Protein AF-A0A7S4W848-F1 (afdb_monomer_lite)

Secondary structure (DSSP, 8-state):
--------------PPPPTT--TTHHHHHHHHHHHHHHHHHH-HHHHHHHHHHHHHHSTT---GGGS-HHHHHHHHHHHHTT--PPP--SS--TT-HHHHHHHHHHHHHH-HHHHHHHHHHHHHHSTT---GGGS-HHHHHHHHHHHHHHHTSS--SSS-S--S--------PPPP---------TT-HHHHHHHHHHHHHHH-HHHHHHHHHHHHHHSTT---GGGS-HHHHHHHHHHTT--

Structure (mmCIF, N/CA/C/O backbone):
data_AF-A0A7S4W848-F1
#
_entry.id   AF-A0A7S4W848-F1
#
loop_
_atom_site.group_PDB
_atom_site.id
_atom_site.type_symbol
_atom_site.label_atom_id
_atom_site.label_alt_id
_atom_site.label_comp_id
_atom_site.label_asym_id
_atom_site.label_entity_id
_atom_site.label_seq_id
_atom_site.pdbx_PDB_ins_code
_atom_site.Cartn_x
_atom_site.Cartn_y
_atom_site.Cartn_z
_atom_site.occupancy
_atom_site.B_iso_or_equiv
_atom_site.auth_seq_id
_atom_site.auth_comp_id
_atom_site.auth_asym_id
_atom_site.auth_atom_id
_atom_site.pdbx_PDB_model_num
ATOM 1 N N . TRP A 1 1 ? 70.764 8.784 -51.074 1.00 39.22 1 TRP A N 1
ATOM 2 C CA . TRP A 1 1 ? 69.555 8.698 -51.919 1.00 39.22 1 TRP A CA 1
ATOM 3 C C . TRP A 1 1 ? 69.194 7.220 -52.038 1.00 39.22 1 TRP A C 1
ATOM 5 O O . TRP A 1 1 ? 70.083 6.481 -52.412 1.00 39.22 1 TRP A O 1
ATOM 15 N N . LEU A 1 2 ? 68.033 6.664 -51.683 1.00 40.97 2 LEU A N 1
ATOM 16 C CA . LEU A 1 2 ? 66.763 7.152 -51.143 1.00 40.97 2 LEU A CA 1
ATOM 17 C C . LEU A 1 2 ? 66.043 5.949 -50.460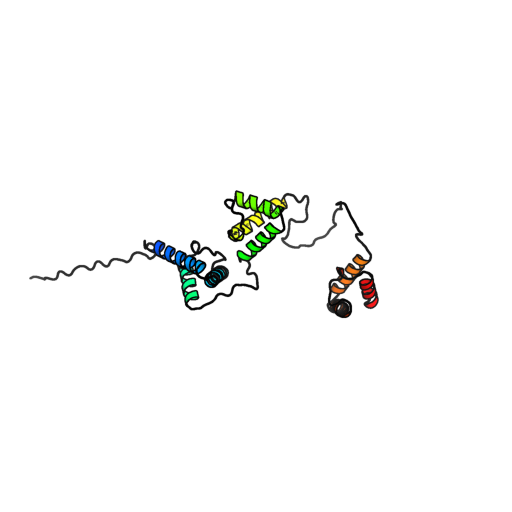 1.00 40.97 2 LEU A C 1
ATOM 19 O O . LEU A 1 2 ? 66.345 4.798 -50.756 1.00 40.97 2 LEU A O 1
ATOM 23 N N . LYS A 1 3 ? 65.116 6.263 -49.547 1.00 45.12 3 LYS A N 1
ATOM 24 C CA . LYS A 1 3 ? 64.178 5.427 -48.751 1.00 45.12 3 LYS A CA 1
ATOM 25 C C . LYS A 1 3 ? 63.309 4.518 -49.659 1.00 45.12 3 LYS A C 1
ATOM 27 O O . LYS A 1 3 ? 63.171 4.841 -50.827 1.00 45.12 3 LYS A O 1
ATOM 32 N N . GLY A 1 4 ? 62.644 3.425 -49.277 1.00 37.66 4 GLY A N 1
ATOM 33 C CA . GLY A 1 4 ? 62.099 2.916 -48.016 1.00 37.66 4 GLY A CA 1
ATOM 34 C C . GLY A 1 4 ? 60.765 2.219 -48.367 1.00 37.66 4 GLY A C 1
ATOM 35 O O . GLY A 1 4 ? 59.910 2.848 -48.982 1.00 37.66 4 GLY A O 1
ATOM 36 N N . LEU A 1 5 ? 60.590 0.935 -48.034 1.00 47.28 5 LEU A N 1
ATOM 37 C CA . LEU A 1 5 ? 59.333 0.192 -48.221 1.00 47.28 5 LEU A CA 1
ATOM 38 C C . LEU A 1 5 ? 58.817 -0.253 -46.852 1.00 47.28 5 LEU A C 1
ATOM 40 O O . LEU A 1 5 ? 59.492 -0.986 -46.137 1.00 47.28 5 LEU A O 1
ATOM 44 N N . GLY A 1 6 ? 57.621 0.208 -46.495 1.00 39.38 6 GLY A N 1
ATOM 45 C CA . GLY A 1 6 ? 56.944 -0.145 -45.252 1.00 39.38 6 GLY A CA 1
ATOM 46 C C . GLY A 1 6 ? 55.522 0.400 -45.251 1.00 39.38 6 GLY A C 1
ATOM 47 O O . GLY A 1 6 ? 55.250 1.421 -44.628 1.00 39.38 6 GLY A O 1
ATOM 48 N N . SER A 1 7 ? 54.625 -0.261 -45.984 1.00 45.91 7 SER A N 1
ATOM 49 C CA . SER A 1 7 ? 53.180 -0.032 -45.882 1.00 45.91 7 SER A CA 1
ATOM 50 C C . SER A 1 7 ? 52.638 -0.881 -44.734 1.00 45.91 7 SER A C 1
ATOM 52 O O . SER A 1 7 ? 52.422 -2.079 -44.897 1.00 45.91 7 SER A O 1
ATOM 54 N N . GLY A 1 8 ? 52.456 -0.273 -43.562 1.00 44.12 8 GLY A N 1
ATOM 55 C CA . GLY A 1 8 ? 51.659 -0.838 -42.473 1.00 44.12 8 GLY A CA 1
ATOM 56 C C . GLY A 1 8 ? 50.235 -0.273 -42.525 1.00 44.12 8 GLY A C 1
ATOM 57 O O . GLY A 1 8 ? 50.082 0.921 -42.794 1.00 44.12 8 GLY A O 1
ATOM 58 N N . PRO A 1 9 ? 49.182 -1.073 -42.285 1.00 43.50 9 PRO A N 1
ATOM 59 C CA . PRO A 1 9 ? 47.821 -0.559 -42.264 1.00 43.50 9 PRO A CA 1
ATOM 60 C C . PRO A 1 9 ? 47.630 0.367 -41.055 1.00 43.50 9 PRO A C 1
ATOM 62 O O . PRO A 1 9 ? 47.890 -0.011 -39.912 1.00 43.50 9 PRO A O 1
ATOM 65 N N . SER A 1 10 ? 47.159 1.592 -41.307 1.00 45.69 10 SER A N 1
ATOM 66 C CA . SER A 1 10 ? 46.687 2.499 -40.262 1.00 45.69 10 SER A CA 1
ATOM 67 C C . SER A 1 10 ? 45.538 1.845 -39.498 1.00 45.69 10 SER A C 1
ATOM 69 O O . SER A 1 10 ? 44.403 1.808 -39.970 1.00 45.69 10 SER A O 1
ATOM 71 N N . SER A 1 11 ? 45.820 1.380 -38.281 1.00 50.34 11 SER A N 1
ATOM 72 C CA . SER A 1 11 ? 44.797 1.139 -37.267 1.00 50.34 11 SER A CA 1
ATOM 73 C C . SER A 1 11 ? 44.137 2.471 -36.924 1.00 50.34 11 SER A C 1
ATOM 75 O O . SER A 1 11 ? 44.571 3.198 -36.030 1.00 50.34 11 SER A O 1
ATOM 77 N N . ALA A 1 12 ? 43.079 2.801 -37.664 1.00 50.78 12 ALA A N 1
ATOM 78 C CA . ALA A 1 12 ? 42.119 3.815 -37.277 1.00 50.78 12 ALA A CA 1
ATOM 79 C C . ALA A 1 12 ? 41.548 3.401 -35.917 1.00 50.78 12 ALA A C 1
ATOM 81 O O . ALA A 1 12 ? 40.733 2.482 -35.806 1.00 50.78 12 ALA A O 1
ATOM 82 N N . ARG A 1 13 ? 42.034 4.056 -34.863 1.00 52.38 13 ARG A N 1
ATOM 83 C CA . ARG A 1 13 ? 41.540 3.919 -33.497 1.00 52.38 13 ARG A CA 1
ATOM 84 C C . ARG A 1 13 ? 40.089 4.401 -33.502 1.00 52.38 13 ARG A C 1
ATOM 86 O O . ARG A 1 13 ? 39.836 5.597 -33.377 1.00 52.38 13 ARG A O 1
ATOM 93 N N . ARG A 1 14 ? 39.135 3.485 -33.713 1.00 57.12 14 ARG A N 1
ATOM 94 C CA . ARG A 1 14 ? 37.708 3.773 -33.543 1.00 57.12 14 ARG A CA 1
ATOM 95 C C . ARG A 1 14 ? 37.532 4.251 -32.105 1.00 57.12 14 ARG A C 1
ATOM 97 O O . ARG A 1 14 ? 37.780 3.497 -31.167 1.00 57.12 14 ARG A O 1
ATOM 104 N N . ARG A 1 15 ? 37.190 5.528 -31.928 1.00 58.84 15 ARG A N 1
ATOM 105 C CA . ARG A 1 15 ? 36.746 6.035 -30.629 1.00 58.84 15 ARG A CA 1
ATOM 106 C C . ARG A 1 15 ? 35.456 5.293 -30.286 1.00 58.84 15 ARG A C 1
ATOM 108 O O . ARG A 1 15 ? 34.559 5.229 -31.122 1.00 58.84 15 ARG A O 1
ATOM 115 N N . ALA A 1 16 ? 35.408 4.700 -29.097 1.00 55.28 16 ALA A N 1
ATOM 116 C CA . ALA A 1 16 ? 34.187 4.108 -28.573 1.00 55.28 16 ALA A CA 1
ATOM 117 C C . ALA A 1 16 ? 33.094 5.193 -28.477 1.00 55.28 16 ALA A C 1
ATOM 119 O O . ALA A 1 16 ? 33.422 6.334 -28.128 1.00 55.28 16 ALA A O 1
ATOM 120 N N . PRO A 1 17 ? 31.832 4.877 -28.812 1.00 51.88 17 PRO A N 1
ATOM 121 C CA . PRO A 1 17 ? 30.723 5.802 -28.619 1.00 51.88 17 PRO A CA 1
ATOM 122 C C . PRO A 1 17 ? 30.503 6.089 -27.118 1.00 51.88 17 PRO A C 1
ATOM 124 O O . PRO A 1 17 ? 30.841 5.256 -26.273 1.00 51.88 17 PRO A O 1
ATOM 127 N N . PRO A 1 18 ? 29.989 7.282 -26.758 1.00 52.47 18 PRO A N 1
ATOM 128 C CA . PRO A 1 18 ? 29.691 7.637 -25.373 1.00 52.47 18 PRO A CA 1
ATOM 129 C C . PRO A 1 18 ? 28.597 6.724 -24.780 1.00 52.47 18 PRO A C 1
ATOM 131 O O . PRO A 1 18 ? 27.723 6.267 -25.517 1.00 52.47 18 PRO A O 1
ATOM 134 N N . PRO A 1 19 ? 28.601 6.494 -23.453 1.00 56.88 19 PRO A N 1
ATOM 135 C CA . PRO A 1 19 ? 27.841 5.436 -22.766 1.00 56.88 19 PRO A CA 1
ATOM 136 C C . PRO A 1 19 ? 26.304 5.578 -22.770 1.00 56.88 19 PRO A C 1
ATOM 138 O O . PRO A 1 19 ? 25.626 4.877 -22.027 1.00 56.88 19 PRO A O 1
ATOM 141 N N . SER A 1 20 ? 25.727 6.461 -23.585 1.00 56.50 20 SER A N 1
ATOM 142 C CA . SER A 1 20 ? 24.309 6.840 -23.504 1.00 56.50 20 SER A CA 1
ATOM 143 C C . SER A 1 20 ? 23.464 6.425 -24.715 1.00 56.50 20 SER A C 1
ATOM 145 O O . SER A 1 20 ? 22.266 6.690 -24.718 1.00 56.50 20 SER A O 1
ATOM 147 N N . GLN A 1 21 ? 24.042 5.808 -25.754 1.00 48.72 21 GLN A N 1
ATOM 148 C CA . GLN A 1 21 ? 23.315 5.462 -26.991 1.00 48.72 21 GLN A CA 1
ATOM 149 C C . GLN A 1 21 ? 23.752 4.115 -27.584 1.00 48.72 21 GLN A C 1
ATOM 151 O O . GLN A 1 21 ? 24.183 4.028 -28.731 1.00 48.72 21 GLN A O 1
ATOM 156 N N . GLU A 1 22 ? 23.624 3.039 -26.811 1.00 50.00 22 GLU A N 1
ATOM 157 C CA . GLU A 1 22 ? 23.735 1.684 -27.352 1.00 50.00 22 GLU A CA 1
ATOM 158 C C . GLU A 1 22 ? 22.330 1.179 -27.754 1.00 50.00 22 GLU A C 1
ATOM 160 O O . GLU A 1 22 ? 21.462 1.040 -26.886 1.00 50.00 22 GLU A O 1
ATOM 165 N N . PRO A 1 23 ? 22.066 0.864 -29.040 1.00 56.78 23 PRO A N 1
ATOM 166 C CA . PRO A 1 23 ? 20.740 0.452 -29.528 1.00 56.78 23 PRO A CA 1
ATOM 167 C C . PRO A 1 23 ? 20.224 -0.869 -28.926 1.00 56.78 23 PRO A C 1
ATOM 169 O O . PRO A 1 23 ? 19.073 -1.243 -29.143 1.00 56.78 23 PRO A O 1
ATOM 172 N N . TRP A 1 24 ? 21.047 -1.573 -28.143 1.00 54.34 24 TRP A N 1
ATOM 173 C CA . TRP A 1 24 ? 20.678 -2.791 -27.420 1.00 54.34 24 TRP A CA 1
ATOM 174 C C . TRP A 1 24 ? 20.194 -2.558 -25.980 1.00 54.34 24 TRP A C 1
ATOM 176 O O . TRP A 1 24 ? 19.647 -3.482 -25.378 1.00 54.34 24 TRP A O 1
ATOM 186 N N . ALA A 1 25 ? 20.362 -1.361 -25.407 1.00 61.75 25 ALA A N 1
ATOM 187 C CA . ALA A 1 25 ? 19.864 -1.032 -24.066 1.00 61.75 25 ALA A CA 1
ATOM 188 C C . ALA A 1 25 ? 18.351 -1.304 -23.872 1.00 61.75 25 ALA A C 1
ATOM 190 O O . ALA A 1 25 ? 18.002 -1.950 -22.878 1.00 61.75 25 ALA A O 1
ATOM 191 N N . PRO A 1 26 ? 17.447 -0.931 -24.808 1.00 67.75 26 PRO A N 1
ATOM 192 C CA . PRO A 1 26 ? 16.023 -1.254 -24.670 1.00 67.75 26 PRO A CA 1
ATOM 193 C C . PRO A 1 26 ? 15.743 -2.765 -24.679 1.00 67.75 26 PRO A C 1
ATOM 195 O O . PRO A 1 26 ? 14.868 -3.228 -23.948 1.00 67.75 26 PRO A O 1
ATOM 198 N N . PHE A 1 27 ? 16.516 -3.554 -25.436 1.00 71.75 27 PHE A N 1
ATOM 199 C CA . PHE A 1 27 ? 16.388 -5.015 -25.442 1.00 71.75 27 PHE A CA 1
ATOM 200 C C . PHE A 1 27 ? 16.779 -5.629 -24.093 1.00 71.75 27 PHE A C 1
ATOM 202 O O . PHE A 1 27 ? 16.056 -6.486 -23.586 1.00 71.75 27 PHE A O 1
ATOM 209 N N . LYS A 1 28 ? 17.862 -5.146 -23.467 1.00 84.56 28 LYS A N 1
ATOM 210 C CA . LYS A 1 28 ? 18.264 -5.613 -22.129 1.00 84.56 28 LYS A CA 1
ATOM 211 C C . LYS A 1 28 ? 17.246 -5.247 -21.053 1.00 84.56 28 LYS A C 1
ATOM 213 O O . LYS A 1 28 ? 16.977 -6.059 -20.174 1.00 84.56 28 LYS A O 1
ATOM 218 N N . MET A 1 29 ? 16.647 -4.060 -21.129 1.00 89.44 29 MET A N 1
ATOM 219 C CA . MET A 1 29 ? 15.604 -3.668 -20.180 1.00 89.44 29 MET A CA 1
ATOM 220 C C . MET A 1 29 ? 14.377 -4.584 -20.274 1.00 89.44 29 MET A C 1
ATOM 222 O O . MET A 1 29 ? 13.863 -5.059 -19.261 1.00 89.44 29 MET A O 1
ATOM 226 N N . GLN A 1 30 ? 13.934 -4.892 -21.495 1.00 91.38 30 GLN A N 1
ATOM 227 C CA . GLN A 1 30 ? 12.785 -5.767 -21.707 1.00 91.38 30 GLN A CA 1
ATOM 228 C C . GLN A 1 30 ? 13.029 -7.191 -21.185 1.00 91.38 30 GLN A C 1
ATOM 230 O O . GLN A 1 30 ? 12.125 -7.802 -20.612 1.00 91.38 30 GLN A O 1
ATOM 235 N N . GLU A 1 31 ? 14.248 -7.708 -21.340 1.00 93.62 31 GLU A N 1
ATOM 236 C CA . GLU A 1 31 ? 14.654 -9.007 -20.799 1.00 93.62 31 GLU A CA 1
ATOM 237 C C . GLU A 1 31 ? 14.578 -9.035 -19.264 1.00 93.62 31 GLU A C 1
ATOM 239 O O . GLU A 1 31 ? 14.010 -9.966 -18.689 1.00 93.62 31 GLU A O 1
ATOM 244 N N . LEU A 1 32 ? 15.057 -7.980 -18.597 1.00 94.81 32 LEU A N 1
ATOM 245 C CA . LEU A 1 32 ? 14.990 -7.842 -17.138 1.00 94.81 32 LEU A CA 1
ATOM 246 C C . LEU A 1 32 ? 13.546 -7.790 -16.629 1.00 94.81 32 LEU A C 1
ATOM 248 O O . LEU A 1 32 ? 13.194 -8.502 -15.687 1.00 94.81 32 LEU A O 1
ATOM 252 N N . ILE A 1 33 ? 12.690 -6.997 -17.280 1.00 95.25 33 ILE A N 1
ATOM 253 C CA . ILE A 1 33 ? 11.258 -6.924 -16.957 1.00 95.25 33 ILE A CA 1
ATOM 254 C C . ILE A 1 33 ? 10.615 -8.306 -17.093 1.00 95.25 33 ILE A C 1
ATOM 256 O O . ILE A 1 33 ? 9.888 -8.746 -16.199 1.00 95.25 33 ILE A O 1
ATOM 260 N N . ASN A 1 34 ? 10.874 -8.999 -18.205 1.00 95.12 34 ASN A N 1
ATOM 261 C CA . ASN A 1 34 ? 10.318 -10.326 -18.451 1.00 95.12 34 ASN A CA 1
ATOM 262 C C . ASN A 1 34 ? 10.790 -11.323 -17.391 1.00 95.12 34 ASN A C 1
ATOM 264 O O . ASN A 1 34 ? 9.972 -12.072 -16.864 1.00 95.12 34 ASN A O 1
ATOM 268 N N . ARG A 1 35 ? 12.065 -11.257 -16.992 1.00 94.62 35 ARG A N 1
ATOM 269 C CA . ARG A 1 35 ? 12.613 -12.118 -15.944 1.00 94.62 35 ARG A CA 1
ATOM 270 C C . ARG A 1 35 ? 11.904 -11.934 -14.604 1.00 94.62 35 ARG A C 1
ATOM 272 O O . ARG A 1 35 ? 11.590 -12.930 -13.956 1.00 94.62 35 ARG A O 1
ATOM 279 N N . ILE A 1 36 ? 11.609 -10.695 -14.203 1.00 96.31 36 ILE A N 1
ATOM 280 C CA . ILE A 1 36 ? 10.819 -10.439 -12.989 1.00 96.31 36 ILE A CA 1
ATOM 281 C C . ILE A 1 36 ? 9.398 -10.972 -13.138 1.00 96.31 36 ILE A C 1
ATOM 283 O O . ILE A 1 36 ? 8.902 -11.632 -12.230 1.00 96.31 36 ILE A O 1
ATOM 287 N N . LYS A 1 37 ? 8.741 -10.728 -14.276 1.00 94.50 37 LYS A N 1
ATOM 288 C CA . LYS A 1 37 ? 7.377 -11.225 -14.505 1.00 94.50 37 LYS A CA 1
ATOM 289 C C . LYS A 1 37 ? 7.311 -12.754 -14.472 1.00 94.50 37 LYS A C 1
ATOM 291 O O . LYS A 1 37 ? 6.336 -13.306 -13.971 1.00 94.50 37 LYS A O 1
ATOM 296 N N . ASP A 1 38 ? 8.330 -13.436 -14.981 1.00 95.50 38 ASP A N 1
ATOM 297 C CA . ASP A 1 38 ? 8.426 -14.894 -14.919 1.00 95.50 38 ASP A CA 1
ATOM 298 C C . ASP A 1 38 ? 8.651 -15.376 -13.480 1.00 95.50 38 ASP A C 1
ATOM 300 O O . ASP A 1 38 ? 7.959 -16.291 -13.032 1.00 95.50 38 ASP A O 1
ATOM 304 N N . LEU A 1 39 ? 9.534 -14.723 -12.713 1.00 92.25 39 LEU A N 1
ATOM 305 C CA . LEU A 1 39 ? 9.705 -14.997 -11.279 1.00 92.25 39 LEU A CA 1
ATOM 306 C C . LEU A 1 39 ? 8.384 -14.833 -10.517 1.00 92.25 39 LEU A C 1
ATOM 308 O O . LEU A 1 39 ? 7.973 -15.750 -9.813 1.00 92.25 39 LEU A O 1
ATOM 312 N N . GLN A 1 40 ? 7.675 -13.724 -10.739 1.00 91.00 40 GLN A N 1
ATOM 313 C CA . GLN A 1 40 ? 6.379 -13.445 -10.115 1.00 91.00 40 GLN A CA 1
ATOM 314 C C . GLN A 1 40 ? 5.299 -14.480 -10.458 1.00 91.00 40 GLN A C 1
ATOM 316 O O . GLN A 1 40 ? 4.414 -14.725 -9.644 1.00 91.00 40 GLN A O 1
ATOM 321 N N . ARG A 1 41 ? 5.332 -15.055 -11.668 1.00 89.56 41 ARG A N 1
ATOM 322 C CA . ARG A 1 41 ? 4.374 -16.084 -12.108 1.00 89.56 41 ARG A CA 1
ATOM 323 C C . ARG A 1 41 ? 4.740 -17.487 -11.626 1.00 89.56 41 ARG A C 1
ATOM 325 O O . ARG A 1 41 ? 3.852 -18.312 -11.449 1.00 89.56 41 ARG A O 1
ATOM 332 N N . SER A 1 42 ? 6.031 -17.766 -11.465 1.00 88.56 42 SER A N 1
ATOM 333 C CA . SER A 1 42 ? 6.545 -19.102 -11.136 1.00 88.56 42 SER A CA 1
ATOM 334 C C . SER A 1 42 ? 6.625 -19.391 -9.636 1.00 88.56 42 SER A C 1
ATOM 336 O O . SER A 1 42 ? 6.622 -20.558 -9.251 1.00 88.56 42 SER A O 1
ATOM 338 N N . SER A 1 43 ? 6.703 -18.361 -8.789 1.00 87.44 43 SER A N 1
ATOM 339 C CA . SER A 1 43 ? 6.854 -18.518 -7.342 1.00 87.44 43 SER A CA 1
ATOM 340 C C . SER A 1 43 ? 6.189 -17.374 -6.583 1.00 87.44 43 SER A C 1
ATOM 342 O O . SER A 1 43 ? 6.533 -16.203 -6.767 1.00 87.44 43 SER A O 1
ATOM 344 N N . GLU A 1 44 ? 5.266 -17.723 -5.683 1.00 79.19 44 GLU A N 1
ATOM 345 C CA . GLU A 1 44 ? 4.635 -16.745 -4.791 1.00 79.19 44 GLU A CA 1
ATOM 346 C C . GLU A 1 44 ? 5.668 -16.148 -3.821 1.00 79.19 44 GLU A C 1
ATOM 348 O O . GLU A 1 44 ? 5.666 -14.942 -3.598 1.00 79.19 44 GLU A O 1
ATOM 353 N N . GLU A 1 45 ? 6.644 -16.941 -3.358 1.00 88.81 45 GLU A N 1
ATOM 354 C CA . GLU A 1 45 ? 7.773 -16.432 -2.566 1.00 88.81 45 GLU A CA 1
ATOM 355 C C . GLU A 1 45 ? 8.554 -15.376 -3.362 1.00 88.81 45 GLU A C 1
ATOM 357 O O . GLU A 1 45 ? 8.806 -14.283 -2.867 1.00 88.81 45 GLU A O 1
ATOM 362 N N . ALA A 1 46 ? 8.916 -15.652 -4.619 1.00 88.00 46 ALA A N 1
ATOM 363 C CA . ALA A 1 46 ? 9.663 -14.694 -5.441 1.00 88.00 46 ALA A CA 1
ATOM 364 C C . ALA A 1 46 ? 8.888 -13.385 -5.655 1.00 88.00 46 ALA A C 1
ATOM 366 O O . ALA A 1 46 ? 9.471 -12.297 -5.667 1.00 88.00 46 ALA A O 1
ATOM 367 N N . LYS A 1 47 ? 7.566 -13.489 -5.801 1.00 88.56 47 LYS A N 1
ATOM 368 C CA . LYS A 1 47 ? 6.657 -12.352 -5.928 1.00 88.56 47 LYS A CA 1
ATOM 369 C C . LYS A 1 47 ? 6.605 -11.515 -4.650 1.00 88.56 47 LYS A C 1
ATOM 371 O O . LYS A 1 47 ? 6.764 -10.298 -4.730 1.00 88.56 47 LYS A O 1
ATOM 376 N N . GLU A 1 48 ? 6.457 -12.145 -3.488 1.00 87.88 48 GLU A N 1
ATOM 377 C CA . GLU A 1 48 ? 6.501 -11.463 -2.188 1.00 87.88 48 GLU A CA 1
ATOM 378 C C . GLU A 1 48 ? 7.860 -10.798 -1.939 1.00 87.88 48 GLU A C 1
ATOM 380 O O . GLU A 1 48 ? 7.925 -9.661 -1.475 1.00 87.88 48 GLU A O 1
ATOM 385 N N . GLN A 1 49 ? 8.952 -11.464 -2.316 1.00 92.69 49 GLN A N 1
ATOM 386 C CA . GLN A 1 49 ? 10.306 -10.924 -2.203 1.00 92.69 49 GLN A CA 1
ATOM 387 C C . GLN A 1 49 ? 10.515 -9.699 -3.099 1.00 92.69 49 GLN A C 1
ATOM 389 O O . GLN A 1 49 ? 11.129 -8.721 -2.670 1.00 92.69 49 GLN A O 1
ATOM 394 N N . TRP A 1 50 ? 9.967 -9.709 -4.316 1.00 92.62 50 TRP A N 1
ATOM 395 C CA . TRP A 1 50 ? 9.960 -8.535 -5.189 1.00 92.62 50 TRP A CA 1
ATOM 396 C C . TRP A 1 50 ? 9.155 -7.381 -4.588 1.00 92.62 50 TRP A C 1
ATOM 398 O O . TRP A 1 50 ? 9.599 -6.233 -4.619 1.00 92.62 50 TRP A O 1
ATOM 408 N N . TRP A 1 51 ? 7.988 -7.669 -4.010 1.00 88.81 51 TRP A N 1
ATOM 409 C CA . TRP A 1 51 ? 7.173 -6.660 -3.337 1.00 88.81 51 TRP A CA 1
ATOM 410 C C . TRP A 1 51 ? 7.899 -6.032 -2.154 1.00 88.81 51 TRP A C 1
ATOM 412 O O . TRP A 1 51 ? 7.980 -4.810 -2.086 1.00 88.81 51 TRP A O 1
ATOM 422 N N . ALA A 1 52 ? 8.493 -6.845 -1.280 1.00 85.06 52 ALA A N 1
ATOM 423 C CA . ALA A 1 52 ? 9.270 -6.360 -0.145 1.00 85.06 52 ALA A CA 1
ATOM 424 C C . ALA A 1 52 ? 10.479 -5.519 -0.593 1.00 85.06 52 ALA A C 1
ATOM 426 O O . ALA A 1 52 ? 10.773 -4.486 0.005 1.00 85.06 52 ALA A O 1
ATOM 427 N N . TYR A 1 53 ? 11.146 -5.907 -1.685 1.00 90.19 53 TYR A N 1
ATOM 428 C CA . TYR A 1 53 ? 12.228 -5.120 -2.280 1.00 90.19 53 TYR A CA 1
ATOM 429 C C . TYR A 1 53 ? 11.751 -3.749 -2.780 1.00 90.19 53 TYR A C 1
ATOM 431 O O . TYR A 1 53 ? 12.381 -2.727 -2.501 1.00 90.19 53 TYR A O 1
ATOM 439 N N . CYS A 1 54 ? 10.618 -3.715 -3.484 1.00 87.44 54 CYS A N 1
ATOM 440 C CA . CYS A 1 54 ? 10.006 -2.481 -3.976 1.00 87.44 54 CYS A CA 1
ATOM 441 C C . CYS A 1 54 ? 9.523 -1.578 -2.839 1.00 87.44 54 CYS A C 1
ATOM 443 O O . CYS A 1 54 ? 9.690 -0.364 -2.909 1.00 87.44 54 CYS A O 1
ATOM 445 N N . ASP A 1 55 ? 8.957 -2.148 -1.781 1.00 81.25 55 ASP A N 1
ATOM 446 C CA . ASP A 1 55 ? 8.503 -1.383 -0.621 1.00 81.25 55 ASP A CA 1
ATOM 447 C C . ASP A 1 55 ? 9.693 -0.788 0.151 1.00 81.25 55 ASP A C 1
ATOM 449 O O . ASP A 1 55 ? 9.623 0.353 0.601 1.00 81.25 55 ASP A O 1
ATOM 453 N N . ALA A 1 56 ? 10.804 -1.525 0.265 1.00 81.81 56 ALA A N 1
ATOM 454 C CA . ALA A 1 56 ? 11.991 -1.074 0.989 1.00 81.81 56 ALA A CA 1
ATOM 455 C C . ALA A 1 56 ? 12.850 -0.064 0.208 1.00 81.81 56 ALA A C 1
ATOM 457 O O . ALA A 1 56 ? 13.429 0.838 0.809 1.00 81.81 56 ALA A O 1
ATOM 458 N N . MET A 1 57 ? 12.983 -0.233 -1.111 1.00 83.31 57 MET A N 1
ATOM 459 C CA . MET A 1 57 ? 13.953 0.518 -1.927 1.00 83.31 57 MET A CA 1
ATOM 460 C C . MET A 1 57 ? 13.357 1.163 -3.184 1.00 83.31 57 MET A C 1
ATOM 462 O O . MET A 1 57 ? 13.997 2.026 -3.775 1.00 83.31 57 MET A O 1
ATOM 466 N N . GLY A 1 58 ? 12.160 0.758 -3.608 1.00 79.25 58 GLY A N 1
ATOM 467 C CA . GLY A 1 58 ? 11.519 1.185 -4.860 1.00 79.25 58 GLY A CA 1
ATOM 468 C C . GLY A 1 58 ? 10.310 2.106 -4.671 1.00 79.25 58 GLY A C 1
ATOM 469 O O . GLY A 1 58 ? 9.468 2.194 -5.564 1.00 79.25 58 GLY A O 1
ATOM 470 N N . GLY A 1 59 ? 10.164 2.732 -3.497 1.00 75.75 59 GLY A N 1
ATOM 471 C CA . GLY A 1 59 ? 9.051 3.642 -3.199 1.00 75.75 59 GLY A CA 1
ATOM 472 C C . GLY A 1 59 ? 7.667 2.984 -3.259 1.00 75.75 59 GLY A C 1
ATOM 473 O O . GLY A 1 59 ? 6.685 3.651 -3.572 1.00 75.75 59 GLY A O 1
ATOM 474 N N . GLY A 1 60 ? 7.586 1.666 -3.044 1.00 75.88 60 GLY A N 1
ATOM 475 C CA . GLY A 1 60 ? 6.338 0.901 -3.124 1.00 75.88 60 GLY A CA 1
ATOM 476 C C . GLY A 1 60 ? 5.803 0.693 -4.547 1.00 75.88 60 GLY A C 1
ATOM 477 O O . GLY A 1 60 ? 4.741 0.094 -4.724 1.00 75.88 60 GLY A O 1
ATOM 478 N N . VAL A 1 61 ? 6.518 1.145 -5.583 1.00 81.81 61 VAL A N 1
ATOM 479 C CA . VAL A 1 61 ? 6.153 0.879 -6.979 1.00 81.81 61 VAL A CA 1
ATOM 480 C C . VAL A 1 61 ? 6.525 -0.561 -7.296 1.00 81.81 61 VAL A C 1
ATOM 482 O O . VAL A 1 61 ? 7.688 -0.921 -7.244 1.00 81.81 61 VAL A O 1
ATOM 485 N N . ARG A 1 62 ? 5.555 -1.415 -7.624 1.00 87.31 62 ARG A N 1
ATOM 486 C CA . ARG A 1 62 ? 5.802 -2.860 -7.821 1.00 87.31 62 ARG A CA 1
ATOM 487 C C . ARG A 1 62 ? 5.814 -3.306 -9.279 1.00 87.31 62 ARG A C 1
ATOM 489 O O . ARG A 1 62 ? 6.087 -4.474 -9.553 1.00 87.31 62 ARG A O 1
ATOM 496 N N . ASP A 1 63 ? 5.525 -2.398 -10.207 1.00 87.06 63 ASP A N 1
ATOM 497 C CA . ASP A 1 63 ? 5.611 -2.657 -11.643 1.00 87.06 63 ASP A CA 1
ATOM 498 C C . ASP A 1 63 ? 7.086 -2.661 -12.088 1.00 87.06 63 ASP A C 1
ATOM 500 O O . ASP A 1 63 ? 7.732 -1.613 -12.016 1.00 87.06 63 ASP A O 1
ATOM 504 N N . PRO A 1 64 ? 7.637 -3.793 -12.569 1.00 90.69 64 PRO A N 1
ATOM 505 C CA . PRO A 1 64 ? 9.027 -3.858 -13.013 1.00 90.69 64 PRO A CA 1
ATOM 506 C C . PRO A 1 64 ? 9.333 -2.907 -14.173 1.00 90.69 64 PRO A C 1
ATOM 508 O O . PRO A 1 64 ? 10.462 -2.458 -14.292 1.00 90.69 64 PRO A O 1
ATOM 511 N N . ALA A 1 65 ? 8.348 -2.558 -15.010 1.00 91.38 65 ALA A N 1
ATOM 512 C CA . ALA A 1 65 ? 8.562 -1.631 -16.123 1.00 91.38 65 ALA A CA 1
ATOM 513 C C . ALA A 1 65 ? 8.754 -0.169 -15.677 1.00 91.38 65 ALA A C 1
ATOM 515 O O . ALA A 1 65 ? 9.145 0.663 -16.492 1.00 91.38 65 ALA A O 1
ATOM 516 N N . LYS A 1 66 ? 8.477 0.146 -14.404 1.00 88.81 66 LYS A N 1
ATOM 517 C CA . LYS A 1 66 ? 8.625 1.490 -13.823 1.00 88.81 66 LYS A CA 1
ATOM 518 C C . LYS A 1 66 ? 9.951 1.708 -13.088 1.00 88.81 66 LYS A C 1
ATOM 520 O O . LYS A 1 66 ? 10.167 2.797 -12.568 1.00 88.81 66 LYS A O 1
ATOM 525 N N . HIS A 1 67 ? 10.813 0.697 -13.028 1.00 89.38 67 HIS A N 1
ATOM 526 C CA . HIS A 1 67 ? 12.126 0.779 -12.384 1.00 89.38 67 HIS A CA 1
ATOM 527 C C . HIS A 1 67 ? 13.244 0.878 -13.413 1.00 89.38 67 HIS A C 1
ATOM 529 O O . HIS A 1 67 ? 13.048 0.499 -14.561 1.00 89.38 67 HIS A O 1
ATOM 535 N N . GLU A 1 68 ? 14.421 1.356 -13.013 1.00 92.44 68 GLU A N 1
ATOM 536 C CA . GLU A 1 68 ? 15.609 1.356 -13.877 1.00 92.44 68 GLU A CA 1
ATOM 537 C C . GLU A 1 68 ? 16.278 -0.028 -13.934 1.00 92.44 68 GLU A C 1
ATOM 539 O O . GLU A 1 68 ? 16.071 -0.887 -13.068 1.00 92.44 68 GLU A O 1
ATOM 544 N N . ALA A 1 69 ? 17.093 -0.260 -14.966 1.00 90.25 69 ALA A N 1
ATOM 545 C CA . ALA A 1 69 ? 17.715 -1.559 -15.219 1.00 90.25 69 ALA A CA 1
ATOM 546 C C . ALA A 1 69 ? 18.594 -2.017 -14.043 1.00 90.25 69 ALA A C 1
ATOM 548 O O . ALA A 1 69 ? 18.557 -3.186 -13.652 1.00 90.25 69 ALA A O 1
ATOM 549 N N . GLU A 1 70 ? 19.333 -1.090 -13.439 1.00 91.88 70 GLU A N 1
ATOM 550 C CA . GLU A 1 70 ? 20.210 -1.299 -12.290 1.00 91.88 70 GLU A CA 1
ATOM 551 C C . GLU A 1 70 ? 19.419 -1.760 -11.063 1.00 91.88 70 GLU A C 1
ATOM 553 O O . GLU A 1 70 ? 19.857 -2.654 -10.335 1.00 91.88 70 GLU A O 1
ATOM 558 N N . PHE A 1 71 ? 18.224 -1.202 -10.852 1.00 94.38 71 PHE A N 1
ATOM 559 C CA . PHE A 1 71 ? 17.352 -1.580 -9.743 1.00 94.38 71 PHE A CA 1
ATOM 560 C C . PHE A 1 71 ? 16.866 -3.025 -9.889 1.00 94.38 71 PHE A C 1
ATOM 562 O O . PHE A 1 71 ? 16.949 -3.816 -8.943 1.00 94.38 71 PHE A O 1
ATOM 569 N N . ILE A 1 72 ? 16.409 -3.387 -11.092 1.00 96.00 72 ILE A N 1
ATOM 570 C CA . ILE A 1 72 ? 15.920 -4.737 -11.395 1.00 96.00 72 ILE A CA 1
ATOM 571 C C . ILE A 1 72 ? 17.058 -5.759 -11.304 1.00 96.00 72 ILE A C 1
ATOM 573 O O . ILE A 1 72 ? 16.899 -6.814 -10.686 1.00 96.00 72 ILE A O 1
ATOM 577 N N . GLN A 1 73 ? 18.226 -5.446 -11.872 1.00 94.31 73 GLN A N 1
ATOM 578 C CA . GLN A 1 73 ? 19.421 -6.284 -11.745 1.00 94.31 73 GLN A CA 1
ATOM 579 C C . GLN A 1 73 ? 19.839 -6.451 -10.281 1.00 94.31 73 GLN A C 1
ATOM 581 O O . GLN A 1 73 ? 20.173 -7.561 -9.860 1.00 94.31 73 GLN A O 1
ATOM 586 N N . GLY A 1 74 ? 19.773 -5.373 -9.496 1.00 94.25 74 GLY A N 1
ATOM 587 C CA . GLY A 1 74 ? 20.062 -5.380 -8.066 1.00 94.25 74 GLY A CA 1
ATOM 588 C C . GLY A 1 74 ? 19.176 -6.359 -7.301 1.00 94.25 74 GLY A C 1
ATOM 589 O O . GLY A 1 74 ? 19.689 -7.151 -6.506 1.00 94.25 74 GLY A O 1
ATOM 590 N N . PHE A 1 75 ? 17.872 -6.374 -7.590 1.00 95.75 75 PHE A N 1
ATOM 591 C CA . PHE A 1 75 ? 16.964 -7.368 -7.020 1.00 95.75 75 PHE A CA 1
ATOM 592 C C . PHE A 1 75 ? 17.338 -8.791 -7.429 1.00 95.75 75 PHE A C 1
ATOM 594 O O . PHE A 1 75 ? 17.510 -9.639 -6.557 1.00 95.75 75 PHE A O 1
ATOM 601 N N . ILE A 1 76 ? 17.478 -9.059 -8.734 1.00 95.00 76 ILE A N 1
ATOM 602 C CA . ILE A 1 76 ? 17.747 -10.412 -9.249 1.00 95.00 76 ILE A CA 1
ATOM 603 C C . ILE A 1 76 ? 19.028 -10.972 -8.625 1.00 95.00 76 ILE A C 1
ATOM 605 O O . ILE A 1 76 ? 19.050 -12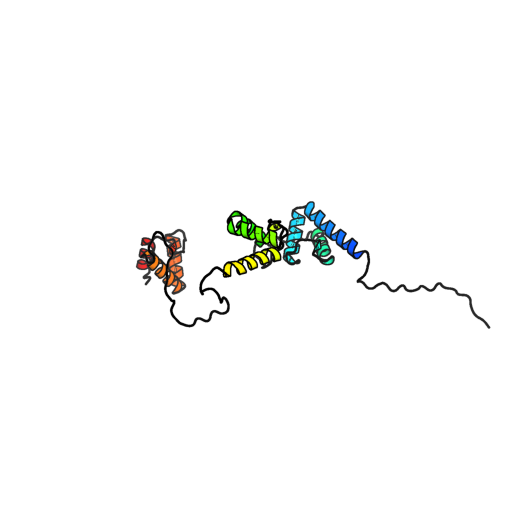.120 -8.184 1.00 95.00 76 ILE A O 1
ATOM 609 N N . SER A 1 77 ? 20.078 -10.152 -8.541 1.00 94.50 77 SER A N 1
ATOM 610 C CA . SER A 1 77 ? 21.352 -10.522 -7.924 1.00 94.50 77 SER A CA 1
ATOM 611 C C . SER A 1 77 ? 21.183 -10.914 -6.452 1.00 94.50 77 SER A C 1
ATOM 613 O O . SER A 1 77 ? 21.573 -12.011 -6.055 1.00 94.50 77 SER A O 1
ATOM 615 N N . LYS A 1 78 ? 20.517 -10.068 -5.654 1.00 93.00 78 LYS A N 1
ATOM 616 C CA . LYS A 1 78 ? 20.259 -10.327 -4.227 1.00 93.00 78 LYS A CA 1
ATOM 617 C C . LYS A 1 78 ? 19.359 -11.548 -4.010 1.00 93.00 78 LYS A C 1
ATOM 619 O O . LYS A 1 78 ? 19.622 -12.371 -3.139 1.00 93.00 78 LYS A O 1
ATOM 624 N N . TYR A 1 79 ? 18.310 -11.693 -4.813 1.00 93.50 79 TYR A N 1
ATOM 625 C CA . TYR A 1 79 ? 17.388 -12.820 -4.716 1.00 93.50 79 TYR A CA 1
ATOM 626 C C . TYR A 1 79 ? 18.093 -14.152 -5.022 1.00 93.50 79 TYR A C 1
ATOM 628 O O . TYR A 1 79 ? 17.938 -15.120 -4.269 1.00 93.50 79 TYR A O 1
ATOM 636 N N . ASN A 1 80 ? 18.920 -14.180 -6.074 1.00 92.62 80 ASN A N 1
ATOM 637 C CA . ASN A 1 80 ? 19.711 -15.350 -6.461 1.00 92.62 80 ASN A CA 1
ATOM 638 C C . ASN A 1 80 ? 20.832 -15.667 -5.461 1.00 92.62 80 ASN A C 1
ATOM 640 O O . ASN A 1 80 ? 21.188 -16.832 -5.311 1.00 92.62 80 ASN A O 1
ATOM 644 N N . SER A 1 81 ? 21.365 -14.667 -4.749 1.00 93.69 81 SER A N 1
ATOM 645 C CA . SER A 1 81 ? 22.344 -14.888 -3.676 1.00 93.69 81 SER A CA 1
ATOM 646 C C . SER A 1 81 ? 21.723 -15.460 -2.395 1.00 93.69 81 SER A C 1
ATOM 648 O O . SER A 1 81 ? 22.420 -15.604 -1.394 1.00 93.69 81 SER A O 1
ATOM 650 N N . GLY A 1 82 ? 20.413 -15.729 -2.387 1.00 90.19 82 GLY A N 1
ATOM 651 C CA . GLY A 1 82 ? 19.682 -16.216 -1.218 1.00 90.19 82 GLY A CA 1
ATOM 652 C C . GLY A 1 82 ? 19.310 -15.125 -0.213 1.00 90.19 82 GLY A C 1
ATOM 653 O O . GLY A 1 82 ? 18.760 -15.447 0.838 1.00 90.19 82 GLY A O 1
ATOM 654 N N . LEU A 1 83 ? 19.560 -13.842 -0.513 1.00 87.88 83 LEU A N 1
ATOM 655 C CA . LEU A 1 83 ? 19.075 -12.757 0.337 1.00 87.88 83 LEU A CA 1
ATOM 656 C C . LEU A 1 83 ? 17.543 -12.769 0.307 1.00 87.88 83 LEU A C 1
ATOM 658 O O . LEU A 1 83 ? 16.925 -12.879 -0.759 1.00 87.88 83 LEU A O 1
ATOM 662 N N . ARG A 1 84 ? 16.934 -12.653 1.484 1.00 90.56 84 ARG A N 1
ATOM 663 C CA . ARG A 1 84 ? 15.491 -12.507 1.634 1.00 90.56 84 ARG A CA 1
ATOM 664 C C . ARG A 1 84 ? 15.179 -11.184 2.309 1.00 90.56 84 ARG A C 1
ATOM 666 O O . ARG A 1 84 ? 15.760 -10.828 3.330 1.00 90.56 84 ARG A O 1
ATOM 673 N N . PHE A 1 85 ? 14.279 -10.447 1.690 1.00 84.69 85 PHE A N 1
ATOM 674 C CA . PHE A 1 85 ? 13.702 -9.218 2.183 1.00 84.69 85 PHE A CA 1
ATOM 675 C C . PHE A 1 85 ? 12.564 -9.590 3.123 1.00 84.69 85 PHE A C 1
ATOM 677 O O . PHE A 1 85 ? 11.699 -10.404 2.784 1.00 84.69 85 PHE A O 1
ATOM 684 N N . GLN A 1 86 ? 12.585 -9.021 4.325 1.00 75.81 86 GLN A N 1
ATOM 685 C CA . GLN A 1 86 ? 11.470 -9.194 5.239 1.00 75.81 86 GLN A CA 1
ATOM 686 C C . GLN A 1 86 ? 10.278 -8.412 4.680 1.00 75.81 86 GLN A C 1
ATOM 688 O O . GLN A 1 86 ? 10.427 -7.213 4.418 1.00 75.81 86 GLN A O 1
ATOM 693 N N . PRO A 1 87 ? 9.104 -9.044 4.500 1.00 57.28 87 PRO A N 1
ATOM 694 C CA . PRO A 1 87 ? 7.882 -8.278 4.350 1.00 57.28 87 PRO A CA 1
ATOM 695 C C . PRO A 1 87 ? 7.770 -7.426 5.613 1.00 57.28 87 PRO A C 1
ATOM 697 O O . PRO A 1 87 ? 7.888 -7.945 6.723 1.00 57.28 87 PRO A O 1
ATOM 700 N N . THR A 1 88 ? 7.628 -6.114 5.464 1.00 54.62 88 THR A N 1
ATOM 701 C CA . THR A 1 88 ? 7.474 -5.173 6.578 1.00 54.62 88 THR A CA 1
ATOM 702 C C . THR A 1 88 ? 6.112 -5.398 7.249 1.00 54.62 88 THR A C 1
ATOM 704 O O . THR A 1 88 ? 5.180 -4.615 7.131 1.00 54.62 88 THR A O 1
ATOM 707 N N . GLY A 1 89 ? 5.973 -6.528 7.941 1.00 44.62 89 GLY A N 1
ATOM 708 C CA . GLY A 1 89 ? 4.740 -7.044 8.528 1.00 44.62 89 GLY A CA 1
ATOM 709 C C . GLY A 1 89 ? 4.485 -6.587 9.962 1.00 44.62 89 GLY A C 1
ATOM 710 O O . GLY A 1 89 ? 3.819 -7.302 10.700 1.00 44.62 89 GLY A O 1
ATOM 711 N N . GLY A 1 90 ? 5.014 -5.439 10.396 1.00 36.53 90 GLY A N 1
ATOM 712 C CA . GLY A 1 90 ? 4.909 -5.055 11.811 1.00 36.53 90 GLY A CA 1
ATOM 713 C C . GLY A 1 90 ? 5.006 -3.576 12.166 1.00 36.53 90 GLY A C 1
ATOM 714 O O . GLY A 1 90 ? 4.847 -3.240 13.333 1.00 36.53 90 GLY A O 1
ATOM 715 N N . SER A 1 91 ? 5.243 -2.667 11.222 1.00 35.34 91 SER A N 1
ATOM 716 C CA . SER A 1 91 ? 5.164 -1.223 11.481 1.00 35.34 91 SER A CA 1
ATOM 717 C C . SER A 1 91 ? 5.003 -0.481 10.158 1.00 35.34 91 SER A C 1
ATOM 719 O O . SER A 1 91 ? 5.777 -0.741 9.234 1.00 35.34 91 SER A O 1
ATOM 721 N N . PRO A 1 92 ? 4.005 0.409 10.022 1.00 42.88 92 PRO A N 1
ATOM 722 C CA . PRO A 1 92 ? 3.808 1.148 8.791 1.00 42.88 92 PRO A CA 1
ATOM 723 C C . PRO A 1 92 ? 4.965 2.133 8.626 1.00 42.88 92 PRO A C 1
ATOM 725 O O . PRO A 1 92 ? 5.030 3.157 9.303 1.00 42.88 92 PRO A O 1
ATOM 728 N N . ALA A 1 93 ? 5.868 1.843 7.691 1.00 42.56 93 ALA A N 1
ATOM 729 C CA . ALA A 1 93 ? 6.547 2.926 7.006 1.00 42.56 93 ALA A CA 1
ATOM 730 C C . ALA A 1 93 ? 5.459 3.749 6.283 1.00 42.56 93 ALA A C 1
ATOM 732 O O . ALA A 1 93 ? 4.577 3.159 5.642 1.00 42.56 93 ALA A O 1
ATOM 733 N N . PRO A 1 94 ? 5.471 5.085 6.399 1.00 37.22 94 PRO A N 1
ATOM 734 C CA . PRO A 1 94 ? 4.504 5.947 5.735 1.00 37.22 94 PRO A CA 1
ATOM 735 C C . PRO A 1 94 ? 4.773 5.899 4.224 1.00 37.22 94 PRO A C 1
ATOM 737 O O . PRO A 1 94 ? 5.580 6.660 3.707 1.00 37.22 94 PRO A O 1
ATOM 740 N N . GLY A 1 95 ? 4.169 4.939 3.519 1.00 43.59 95 GLY A N 1
ATOM 741 C CA . GLY A 1 95 ? 4.374 4.787 2.072 1.00 43.59 95 GLY A CA 1
ATOM 742 C C . GLY A 1 95 ? 4.088 3.415 1.448 1.00 43.59 95 GLY A C 1
ATOM 743 O O . GLY A 1 95 ? 4.311 3.251 0.254 1.00 43.59 95 GLY A O 1
ATOM 744 N N . GLY A 1 96 ? 3.606 2.413 2.194 1.00 43.12 96 GLY A N 1
ATOM 745 C CA . GLY A 1 96 ? 3.326 1.081 1.634 1.00 43.12 96 GLY A CA 1
ATOM 746 C C . GLY A 1 96 ? 1.970 0.985 0.920 1.00 43.12 96 GLY A C 1
ATOM 747 O O . GLY A 1 96 ? 0.939 0.811 1.576 1.00 43.12 96 GLY A O 1
ATOM 748 N N . GLY A 1 97 ? 1.969 1.023 -0.417 1.00 48.34 97 GLY A N 1
ATOM 749 C CA . GLY A 1 97 ? 0.772 1.015 -1.280 1.00 48.34 97 GLY A CA 1
ATOM 750 C C . GLY A 1 97 ? -0.206 -0.158 -1.105 1.00 48.34 97 GLY A C 1
ATOM 751 O O . GLY A 1 97 ? -1.357 -0.061 -1.523 1.00 48.34 97 GLY A O 1
ATOM 752 N N . ASN A 1 98 ? 0.182 -1.232 -0.410 1.00 56.59 98 ASN A N 1
ATOM 753 C CA . ASN A 1 98 ? -0.714 -2.353 -0.115 1.00 56.59 98 ASN A CA 1
ATOM 754 C C . ASN A 1 98 ? -1.601 -2.158 1.125 1.00 56.59 98 ASN A C 1
ATOM 756 O O . ASN A 1 98 ? -2.682 -2.741 1.176 1.00 56.59 98 ASN A O 1
ATOM 760 N N . SER A 1 99 ? -1.195 -1.349 2.109 1.00 69.50 99 SER A N 1
ATOM 761 C CA . SER A 1 99 ? -2.030 -1.108 3.300 1.00 69.50 99 SER A CA 1
ATOM 762 C C . SER A 1 99 ? -3.279 -0.300 2.933 1.00 69.50 99 SER A C 1
ATOM 764 O O . SER A 1 99 ? -4.401 -0.619 3.330 1.00 69.50 99 SER A O 1
ATOM 766 N N . LEU A 1 100 ? -3.103 0.698 2.065 1.00 81.62 100 LEU A N 1
ATOM 767 C CA . LEU A 1 100 ? -4.185 1.579 1.649 1.00 81.62 100 LEU A CA 1
ATOM 768 C C . LEU A 1 100 ? -5.211 0.862 0.761 1.00 81.62 100 LEU A C 1
ATOM 770 O O . LEU A 1 100 ? -6.415 1.022 0.960 1.00 81.62 100 LEU A O 1
ATOM 774 N N . ALA A 1 101 ? -4.755 0.008 -0.158 1.00 86.31 101 ALA A N 1
ATOM 775 C CA . ALA A 1 101 ? -5.643 -0.806 -0.985 1.00 86.31 101 ALA A CA 1
ATOM 776 C C . ALA A 1 101 ? -6.541 -1.725 -0.133 1.00 86.31 101 ALA A C 1
ATOM 778 O O . ALA A 1 101 ? -7.727 -1.878 -0.432 1.00 86.31 101 ALA A O 1
ATOM 779 N N . MET A 1 102 ? -6.013 -2.284 0.964 1.00 82.81 102 MET A N 1
ATOM 780 C CA . MET A 1 102 ? -6.797 -3.099 1.901 1.00 82.81 102 MET A CA 1
ATOM 781 C C . MET A 1 102 ? -7.848 -2.270 2.648 1.00 82.81 102 MET A C 1
ATOM 783 O O . MET A 1 102 ? -9.001 -2.693 2.743 1.00 82.81 102 MET A O 1
ATOM 787 N N . CYS A 1 103 ? -7.506 -1.058 3.096 1.00 86.25 103 CYS A N 1
ATOM 788 C CA . CYS A 1 103 ? -8.487 -0.127 3.663 1.00 86.25 103 CYS A CA 1
ATOM 789 C C . CYS A 1 103 ? -9.609 0.194 2.666 1.00 86.25 103 CYS A C 1
ATOM 791 O O . CYS A 1 103 ? -10.776 0.269 3.045 1.00 86.25 103 CYS A O 1
ATOM 793 N N . PHE A 1 104 ? -9.285 0.328 1.378 1.00 93.06 104 PHE A N 1
ATOM 794 C CA . PHE A 1 104 ? -10.277 0.582 0.334 1.00 93.06 104 PHE A CA 1
ATOM 795 C C . PHE A 1 104 ? -11.156 -0.637 0.064 1.00 93.06 104 PHE A C 1
ATOM 797 O O . PHE A 1 104 ? -12.362 -0.474 -0.102 1.00 93.06 104 PHE A O 1
ATOM 804 N N . LYS A 1 105 ? -10.598 -1.854 0.056 1.00 91.69 105 LYS A N 1
ATOM 805 C CA . LYS A 1 105 ? -11.388 -3.097 -0.022 1.00 91.69 105 LYS A CA 1
ATOM 806 C C . LYS A 1 105 ? -12.379 -3.184 1.135 1.00 91.69 105 LYS A C 1
ATOM 808 O O . LYS A 1 105 ? -13.550 -3.506 0.932 1.00 91.69 105 LYS A O 1
ATOM 813 N N . GLU A 1 106 ? -11.933 -2.839 2.337 1.00 85.69 106 GLU A N 1
ATOM 814 C CA . GLU A 1 106 ? -12.795 -2.813 3.511 1.00 85.69 106 GLU A CA 1
ATOM 815 C C . GLU A 1 106 ? -13.867 -1.712 3.410 1.00 85.69 106 GLU A C 1
ATOM 817 O O . GLU A 1 106 ? -15.042 -1.968 3.683 1.00 85.69 106 GLU A O 1
ATOM 822 N N . GLY A 1 107 ? -13.501 -0.524 2.919 1.00 92.44 107 GLY A N 1
ATOM 823 C CA . GLY A 1 107 ? -14.430 0.566 2.611 1.00 92.44 107 GLY A CA 1
ATOM 824 C C . GLY A 1 107 ? -15.486 0.170 1.575 1.00 92.44 107 GLY A C 1
ATOM 825 O O . GLY A 1 107 ? -16.674 0.404 1.788 1.00 92.44 107 GLY A O 1
ATOM 826 N N . GLN A 1 108 ? -15.087 -0.521 0.502 1.00 94.06 108 GLN A N 1
ATOM 827 C CA . GLN A 1 108 ? -15.996 -1.064 -0.512 1.00 94.06 108 GLN A CA 1
AT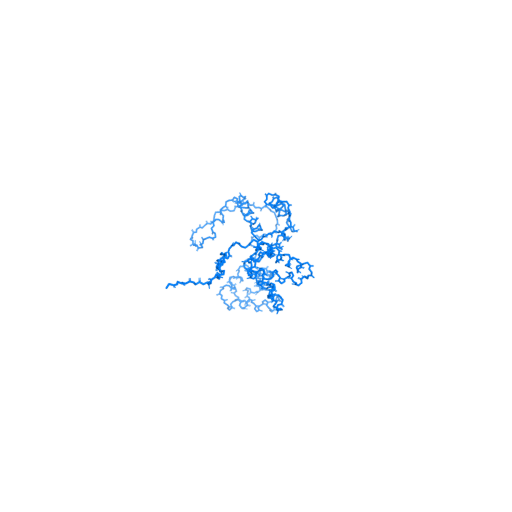OM 828 C C . GLN A 1 108 ? -16.989 -2.082 0.065 1.00 94.06 108 GLN A C 1
ATOM 830 O O . GLN A 1 108 ? -18.120 -2.169 -0.415 1.00 94.06 108 GLN A O 1
ATOM 835 N N . ARG A 1 109 ? -16.573 -2.873 1.061 1.00 91.06 109 ARG A N 1
ATOM 836 C CA . ARG A 1 109 ? -17.394 -3.923 1.678 1.00 91.06 109 ARG A CA 1
ATOM 837 C C . ARG A 1 109 ? -18.373 -3.372 2.710 1.00 91.06 109 ARG A C 1
ATOM 839 O O . ARG A 1 109 ? -19.497 -3.859 2.798 1.00 91.06 109 ARG A O 1
ATOM 846 N N . LYS A 1 110 ? -17.939 -2.391 3.502 1.00 92.38 110 LYS A N 1
ATOM 847 C CA . LYS A 1 110 ? -18.705 -1.865 4.640 1.00 92.38 110 LYS A CA 1
ATOM 848 C C . LYS A 1 110 ? -19.532 -0.624 4.322 1.00 92.38 110 LYS A C 1
ATOM 850 O O . LYS A 1 110 ? -20.504 -0.375 5.025 1.00 92.38 110 LYS A O 1
ATOM 855 N N . SER A 1 111 ? -19.166 0.152 3.302 1.00 94.88 111 SER A N 1
ATOM 856 C CA . SER A 1 111 ? -19.818 1.427 2.997 1.00 94.88 111 SER A CA 1
ATOM 857 C C . SER A 1 111 ? -20.297 1.483 1.543 1.00 94.88 111 SER A C 1
ATOM 859 O O . SER A 1 111 ? -19.491 1.644 0.621 1.00 94.88 111 SER A O 1
ATOM 861 N N . PRO A 1 112 ? -21.621 1.396 1.309 1.00 91.88 112 PRO A N 1
ATOM 862 C CA . PRO A 1 112 ? -22.205 1.601 -0.013 1.00 91.88 112 PRO A CA 1
ATOM 863 C C . PRO A 1 112 ? -21.870 2.980 -0.596 1.00 91.88 112 PRO A C 1
ATOM 865 O O . PRO A 1 112 ? -21.585 3.088 -1.785 1.00 91.88 112 PRO A O 1
ATOM 868 N N . GLN A 1 113 ? -21.846 4.028 0.234 1.00 88.25 113 GLN A N 1
ATOM 869 C CA . GLN A 1 113 ? -21.510 5.391 -0.185 1.00 88.25 113 GLN A CA 1
ATOM 870 C C . GLN A 1 113 ? -20.054 5.482 -0.640 1.00 88.25 113 GLN A C 1
ATOM 872 O O . GLN A 1 113 ? -19.784 5.995 -1.723 1.00 88.25 113 GLN A O 1
ATOM 877 N N . PHE A 1 114 ? -19.123 4.913 0.133 1.00 94.31 114 PHE A N 1
ATOM 878 C CA . PHE A 1 114 ? -17.718 4.833 -0.263 1.00 94.31 114 PHE A CA 1
ATOM 879 C C . PHE A 1 114 ? -17.567 4.067 -1.578 1.00 94.31 114 PHE A C 1
ATOM 881 O O . PHE A 1 114 ? -16.905 4.547 -2.493 1.00 94.31 114 PHE A O 1
ATOM 888 N N . LYS A 1 115 ? -18.223 2.905 -1.703 1.00 94.00 115 LYS A N 1
ATOM 889 C CA . LYS A 1 115 ? -18.201 2.084 -2.920 1.00 94.00 115 LYS A CA 1
ATOM 890 C C . LYS A 1 115 ? -18.707 2.856 -4.143 1.00 94.00 115 LYS A C 1
ATOM 892 O O . LYS A 1 115 ? -18.079 2.784 -5.197 1.00 94.00 115 LYS A O 1
ATOM 897 N N . ASN A 1 116 ? -19.801 3.603 -4.001 1.00 92.25 116 ASN A N 1
ATOM 898 C CA . ASN A 1 116 ? -20.382 4.405 -5.077 1.00 92.25 116 ASN A CA 1
ATOM 899 C C . ASN A 1 116 ? -19.463 5.568 -5.474 1.00 92.25 116 ASN A C 1
ATOM 901 O O . ASN A 1 116 ? -19.149 5.721 -6.653 1.00 92.25 116 ASN A O 1
ATOM 905 N N . CYS A 1 117 ? -18.973 6.344 -4.503 1.00 92.69 117 CYS A N 1
ATOM 906 C CA . CYS A 1 117 ? -18.038 7.441 -4.758 1.00 92.69 117 CYS A CA 1
ATOM 907 C C . CYS A 1 117 ? -16.738 6.942 -5.397 1.00 92.69 117 CYS A C 1
ATOM 909 O O . CYS A 1 117 ? -16.240 7.542 -6.346 1.00 92.69 117 CYS A O 1
ATOM 911 N N . TRP A 1 118 ? -16.214 5.811 -4.924 1.00 93.75 118 TRP A N 1
ATOM 912 C CA . TRP A 1 118 ? -15.028 5.179 -5.487 1.00 93.75 118 TRP A CA 1
ATOM 913 C C . TRP A 1 118 ? -15.244 4.717 -6.930 1.00 93.75 118 TRP A C 1
ATOM 915 O O . TRP A 1 118 ? -14.390 4.958 -7.781 1.00 93.75 118 TRP A O 1
ATOM 925 N N . ALA A 1 119 ? -16.394 4.108 -7.234 1.00 92.75 119 ALA A N 1
ATOM 926 C CA . ALA A 1 119 ? -16.735 3.705 -8.595 1.00 92.75 119 ALA A CA 1
ATOM 927 C C . ALA A 1 119 ? -16.825 4.910 -9.546 1.00 92.75 119 ALA A C 1
ATOM 929 O O . ALA A 1 119 ? -16.306 4.853 -10.660 1.00 92.75 119 ALA A O 1
ATOM 930 N N . LEU A 1 120 ? -17.418 6.021 -9.097 1.00 90.56 120 LEU A N 1
ATOM 931 C CA . LEU A 1 120 ? -17.467 7.271 -9.863 1.00 90.56 120 LEU A CA 1
ATOM 932 C C . LEU A 1 120 ? -16.069 7.858 -10.089 1.00 90.56 120 LEU A C 1
ATOM 934 O O . LEU A 1 120 ? -15.735 8.257 -11.206 1.00 90.56 120 LEU A O 1
ATOM 938 N N . TYR A 1 121 ? -15.230 7.867 -9.054 1.00 93.06 121 TYR A N 1
ATOM 939 C CA . TYR A 1 121 ? -13.853 8.339 -9.157 1.00 93.06 121 TYR A CA 1
ATOM 940 C C . TYR A 1 121 ? -13.039 7.486 -10.140 1.00 93.06 121 TYR A C 1
ATOM 942 O O . TYR A 1 121 ? -12.365 8.012 -11.024 1.00 93.06 121 TYR A O 1
ATOM 950 N N . CYS A 1 122 ? -13.162 6.161 -10.059 1.00 93.06 122 CYS A N 1
ATOM 951 C CA . CYS A 1 122 ? -12.510 5.230 -10.975 1.00 93.06 122 CYS A CA 1
ATOM 952 C C . CYS A 1 122 ? -13.043 5.335 -12.411 1.00 93.06 122 CYS A C 1
ATOM 954 O O . CYS A 1 122 ? -12.257 5.215 -13.351 1.00 93.06 122 CYS A O 1
ATOM 956 N N . ALA A 1 123 ? -14.335 5.604 -12.616 1.00 90.06 123 ALA A N 1
ATOM 957 C CA . ALA A 1 123 ? -14.889 5.891 -13.939 1.00 90.06 123 ALA A CA 1
ATOM 958 C C . ALA A 1 123 ? -14.298 7.177 -14.539 1.00 90.06 123 ALA A C 1
ATOM 960 O O . ALA A 1 123 ? -13.974 7.209 -15.723 1.00 90.06 123 ALA A O 1
ATOM 961 N N . LYS A 1 124 ? -14.108 8.214 -13.715 1.00 89.12 124 LYS A N 1
ATOM 962 C CA . LYS A 1 124 ? -13.620 9.527 -14.156 1.00 89.12 124 LYS A CA 1
ATOM 963 C C . LYS A 1 124 ? -12.105 9.584 -14.372 1.00 89.12 124 LYS A C 1
ATOM 965 O O . LYS A 1 124 ? -11.659 10.208 -15.328 1.00 89.12 124 LYS A O 1
ATOM 970 N N . PHE A 1 125 ? -11.319 8.948 -13.503 1.00 88.12 125 PHE A N 1
ATOM 971 C CA . PHE A 1 125 ? -9.856 9.091 -13.479 1.00 88.12 125 PHE A CA 1
ATOM 972 C C . PHE A 1 125 ? -9.095 7.771 -13.674 1.00 88.12 125 PHE A C 1
ATOM 974 O O . PHE A 1 125 ? -7.904 7.788 -13.962 1.00 88.12 125 PHE A O 1
ATOM 981 N N . GLY A 1 126 ? -9.756 6.620 -13.514 1.00 82.81 126 GLY A N 1
ATOM 982 C CA . GLY A 1 126 ? -9.113 5.302 -13.408 1.00 82.81 126 GLY A CA 1
ATOM 983 C C . GLY A 1 126 ? -9.492 4.289 -14.492 1.00 82.81 126 GLY A C 1
ATOM 984 O O . GLY A 1 126 ? -9.255 3.092 -14.298 1.00 82.81 126 GLY A O 1
ATOM 985 N N . GLY A 1 127 ? -10.114 4.733 -15.590 1.00 79.62 127 GLY A N 1
ATOM 986 C CA . GLY A 1 127 ? -10.513 3.878 -16.715 1.00 79.62 127 GLY A CA 1
ATOM 987 C C . GLY A 1 127 ? -11.592 2.840 -16.376 1.00 79.62 127 GLY A C 1
ATOM 988 O O . GLY A 1 127 ? -11.645 1.788 -17.007 1.00 79.62 127 GLY A O 1
ATOM 989 N N . GLY A 1 128 ? -12.405 3.083 -15.340 1.00 75.62 128 GLY A N 1
ATOM 990 C CA . GLY A 1 128 ? -13.554 2.248 -14.961 1.00 75.62 128 GLY A CA 1
ATOM 991 C C . GLY A 1 128 ? -13.231 0.952 -14.206 1.00 75.62 128 GLY A C 1
ATOM 992 O O . GLY A 1 128 ? -14.146 0.272 -13.744 1.00 75.62 128 GLY A O 1
ATOM 993 N N . ARG A 1 129 ? -11.950 0.599 -14.026 1.00 82.69 129 ARG A N 1
ATOM 994 C CA . ARG A 1 129 ? -11.549 -0.526 -13.161 1.00 82.69 129 ARG A CA 1
ATOM 995 C C . ARG A 1 129 ? -11.626 -0.112 -11.694 1.00 82.69 129 ARG A C 1
ATOM 997 O O . ARG A 1 129 ? -10.911 0.805 -11.302 1.00 82.69 129 ARG A O 1
ATOM 1004 N N . ASN A 1 130 ? -12.427 -0.825 -10.904 1.00 88.25 130 ASN A N 1
ATOM 1005 C CA . ASN A 1 130 ? -12.735 -0.474 -9.513 1.00 88.25 130 ASN A CA 1
ATOM 1006 C C . ASN A 1 130 ? -11.937 -1.254 -8.459 1.00 88.25 130 ASN A C 1
ATOM 1008 O O . ASN A 1 130 ? -12.187 -1.055 -7.271 1.00 88.25 130 ASN A O 1
ATOM 1012 N N . ASP A 1 131 ? -11.021 -2.146 -8.838 1.00 87.75 131 ASP A N 1
ATOM 1013 C CA . ASP A 1 131 ? -10.213 -2.869 -7.853 1.00 87.75 131 ASP A CA 1
ATOM 1014 C C . ASP A 1 131 ? -9.118 -1.949 -7.275 1.00 87.75 131 ASP A C 1
ATOM 1016 O O . ASP A 1 131 ? -8.281 -1.480 -8.048 1.00 87.75 131 ASP A O 1
ATOM 1020 N N . PRO A 1 132 ? -9.100 -1.666 -5.955 1.00 87.06 132 PRO A N 1
ATOM 1021 C CA . PRO A 1 132 ? -8.069 -0.834 -5.334 1.00 87.06 132 PRO A CA 1
ATOM 1022 C C . PRO A 1 132 ? -6.668 -1.455 -5.355 1.00 87.06 132 PRO A C 1
ATOM 1024 O O . PRO A 1 132 ? -5.694 -0.716 -5.289 1.00 87.06 132 PRO A O 1
ATOM 1027 N N . VAL A 1 133 ? -6.549 -2.786 -5.448 1.00 84.38 133 VAL A N 1
ATOM 1028 C CA . VAL A 1 133 ? -5.245 -3.481 -5.490 1.00 84.38 133 VAL A CA 1
ATOM 1029 C C . VAL A 1 133 ? -4.545 -3.261 -6.832 1.00 84.38 133 VAL A C 1
ATOM 1031 O O . VAL A 1 133 ? -3.320 -3.265 -6.904 1.00 84.38 133 VAL A O 1
ATOM 1034 N N . ASP A 1 134 ? -5.319 -2.992 -7.883 1.00 80.81 134 ASP A N 1
ATOM 1035 C CA . ASP A 1 134 ? -4.797 -2.661 -9.210 1.00 80.81 134 ASP A CA 1
ATOM 1036 C C . ASP A 1 134 ? -4.369 -1.187 -9.325 1.00 80.81 134 ASP A C 1
ATOM 1038 O O . ASP A 1 134 ? -3.911 -0.755 -10.386 1.00 80.81 134 ASP A O 1
ATOM 1042 N N . LYS A 1 135 ? -4.571 -0.382 -8.274 1.00 83.12 135 LYS A N 1
ATOM 1043 C CA . LYS A 1 135 ? -4.247 1.048 -8.263 1.00 83.12 135 LYS A CA 1
ATOM 1044 C C . LYS A 1 135 ? -2.967 1.294 -7.484 1.00 83.12 135 LYS A C 1
ATOM 1046 O O . LYS A 1 135 ? -2.735 0.696 -6.438 1.00 83.12 135 LYS A O 1
ATOM 1051 N N . ASP A 1 136 ? -2.145 2.207 -7.988 1.00 80.75 136 ASP A N 1
ATOM 1052 C CA . ASP A 1 136 ? -0.970 2.651 -7.252 1.00 80.75 136 ASP A CA 1
ATOM 1053 C C . ASP A 1 136 ? -1.352 3.564 -6.077 1.00 80.75 136 ASP A C 1
ATOM 1055 O O . ASP A 1 136 ? -2.454 4.116 -6.001 1.00 80.75 136 ASP A O 1
ATOM 1059 N N . SER A 1 137 ? -0.407 3.733 -5.153 1.00 78.12 137 SER A N 1
ATOM 1060 C CA . SER A 1 137 ? -0.641 4.467 -3.913 1.00 78.12 137 SER A CA 1
ATOM 1061 C C . SER A 1 137 ? -1.017 5.936 -4.141 1.00 78.12 137 SER A C 1
ATOM 1063 O O . SER A 1 137 ? -1.814 6.469 -3.373 1.00 78.12 137 SER A O 1
ATOM 1065 N N . ASN A 1 138 ? -0.514 6.583 -5.200 1.00 80.69 138 ASN A N 1
ATOM 1066 C CA . ASN A 1 138 ? -0.851 7.978 -5.496 1.00 80.69 138 ASN A CA 1
ATOM 1067 C C . ASN A 1 138 ? -2.290 8.098 -5.993 1.00 80.69 138 ASN A C 1
ATOM 1069 O O . ASN A 1 138 ? -2.993 9.033 -5.619 1.00 80.69 138 ASN A O 1
ATOM 1073 N N . PHE A 1 139 ? -2.755 7.134 -6.789 1.00 87.19 139 PHE A N 1
ATOM 1074 C CA . PHE A 1 139 ? -4.148 7.092 -7.228 1.00 87.19 139 PHE A CA 1
ATOM 1075 C C . PHE A 1 139 ? -5.117 6.890 -6.052 1.00 87.19 139 PHE A C 1
ATOM 1077 O O . PHE A 1 139 ? -6.159 7.541 -5.980 1.00 87.19 139 PHE A O 1
ATOM 1084 N N . LEU A 1 140 ? -4.763 6.016 -5.105 1.00 91.81 140 LEU A N 1
ATOM 1085 C CA . LEU A 1 140 ? -5.547 5.803 -3.885 1.00 91.81 140 LEU A CA 1
ATOM 1086 C C . LEU A 1 140 ? -5.581 7.066 -3.007 1.00 91.81 140 LEU A C 1
ATOM 1088 O O . LEU A 1 140 ? -6.654 7.474 -2.567 1.00 91.81 140 LEU A O 1
ATOM 1092 N N . VAL A 1 141 ? -4.438 7.728 -2.801 1.00 88.25 141 VAL A N 1
ATOM 1093 C CA . VAL A 1 141 ? -4.372 9.013 -2.079 1.00 88.25 141 VAL A CA 1
ATOM 1094 C C . VAL A 1 141 ? -5.187 10.094 -2.796 1.00 88.25 141 VAL A C 1
ATOM 1096 O O . VAL A 1 141 ? -5.949 10.806 -2.150 1.00 88.25 141 VAL A O 1
ATOM 1099 N N . GLY A 1 142 ? -5.132 10.160 -4.127 1.00 90.50 142 GLY A N 1
ATOM 1100 C CA . GLY A 1 142 ? -5.908 11.117 -4.920 1.00 90.50 142 GLY A CA 1
ATOM 1101 C C . GLY A 1 142 ? -7.423 10.999 -4.728 1.00 90.50 142 GLY A C 1
ATOM 1102 O O . GLY A 1 142 ? -8.136 12.000 -4.804 1.00 90.50 142 GLY A O 1
ATOM 1103 N N . PHE A 1 143 ? -7.937 9.802 -4.435 1.00 93.94 143 PHE A N 1
ATOM 1104 C CA . PHE A 1 143 ? -9.343 9.642 -4.068 1.00 93.94 143 PHE A CA 1
ATOM 1105 C C . PHE A 1 143 ? -9.660 10.155 -2.664 1.00 93.94 143 PHE A C 1
ATOM 1107 O O . PHE A 1 143 ? -10.737 10.709 -2.462 1.00 93.94 143 PHE A O 1
ATOM 1114 N N . LEU A 1 144 ? -8.747 9.997 -1.703 1.00 92.50 144 LEU A N 1
ATOM 1115 C CA . LEU A 1 144 ? -8.927 10.570 -0.368 1.00 92.50 144 LEU A CA 1
ATOM 1116 C C . LEU A 1 144 ? -8.953 12.101 -0.425 1.00 92.50 144 LEU A C 1
ATOM 1118 O O . LEU A 1 144 ? -9.820 12.705 0.199 1.00 92.50 144 LEU A O 1
ATOM 1122 N N . GLU A 1 145 ? -8.084 12.710 -1.233 1.00 89.25 145 GLU A N 1
ATOM 1123 C CA . GLU A 1 145 ? -8.095 14.156 -1.499 1.00 89.25 145 GLU A CA 1
ATOM 1124 C C . GLU A 1 145 ? -9.405 14.600 -2.163 1.00 89.25 145 GLU A C 1
ATOM 1126 O O . GLU A 1 145 ? -10.027 15.574 -1.745 1.00 89.25 145 GLU A O 1
ATOM 1131 N N . PHE A 1 146 ? -9.887 13.840 -3.154 1.00 89.75 146 PHE A N 1
ATOM 1132 C CA . PHE A 1 146 ? -11.196 14.075 -3.763 1.00 89.75 146 PHE A CA 1
ATOM 1133 C C . PHE A 1 146 ? -12.316 14.012 -2.717 1.00 89.75 146 PHE A C 1
ATOM 1135 O O . PHE A 1 146 ? -13.124 14.931 -2.627 1.00 89.75 146 PHE A O 1
ATOM 1142 N N . LEU A 1 147 ? -12.357 12.980 -1.874 1.00 89.44 147 LEU A N 1
ATOM 1143 C CA . LEU A 1 147 ? -13.339 12.913 -0.792 1.00 89.44 147 LEU A CA 1
ATOM 1144 C C . LEU A 1 147 ? -13.204 14.085 0.187 1.00 89.44 147 LEU A C 1
ATOM 1146 O O . LEU A 1 147 ? -14.227 14.601 0.621 1.00 89.44 147 LEU A O 1
ATOM 1150 N N . GLY A 1 148 ? -11.988 14.531 0.507 1.00 83.69 148 GLY A N 1
ATOM 1151 C CA . GLY A 1 148 ? -11.747 15.706 1.348 1.00 83.69 148 GLY A CA 1
ATOM 1152 C C . GLY A 1 148 ? -12.299 16.993 0.732 1.00 83.69 148 GLY A C 1
ATOM 1153 O O . GLY A 1 148 ? -12.985 17.760 1.407 1.00 83.69 148 GLY A O 1
ATOM 1154 N N . GLN A 1 149 ? -12.088 17.190 -0.571 1.00 81.56 149 GLN A N 1
ATOM 1155 C CA . GLN A 1 149 ? -12.582 18.355 -1.305 1.00 81.56 149 GLN A CA 1
ATOM 1156 C C . GLN A 1 149 ? -14.116 18.432 -1.326 1.00 81.56 149 GLN A C 1
ATOM 1158 O O . GLN A 1 149 ? -14.666 19.517 -1.160 1.00 81.56 149 GLN A O 1
ATOM 1163 N N . TYR A 1 150 ? -14.810 17.305 -1.519 1.00 74.56 150 TYR A N 1
ATOM 1164 C CA . TYR A 1 150 ? -16.281 17.278 -1.574 1.00 74.56 150 TYR A CA 1
ATOM 1165 C C . TYR A 1 150 ? -16.933 17.109 -0.192 1.00 74.56 150 TYR A C 1
ATOM 1167 O O . TYR A 1 150 ? -18.015 17.639 0.039 1.00 74.56 150 TYR A O 1
ATOM 1175 N N . GLY A 1 151 ? -16.274 16.436 0.753 1.00 65.94 151 GLY A N 1
ATOM 1176 C CA . GLY A 1 151 ? -16.730 16.305 2.139 1.00 65.94 151 GLY A CA 1
ATOM 1177 C C . GLY A 1 151 ? -16.642 17.614 2.929 1.00 65.94 151 GLY A C 1
ATOM 1178 O O . GLY A 1 151 ? -17.433 17.829 3.844 1.00 65.94 151 GLY A O 1
ATOM 1179 N N . GLY A 1 152 ? -15.733 18.518 2.547 1.00 60.03 152 GLY A N 1
ATOM 1180 C CA . GLY A 1 152 ? -15.632 19.865 3.116 1.00 60.03 152 GLY A CA 1
ATOM 1181 C C . GLY A 1 152 ? -16.710 20.849 2.642 1.00 60.03 152 GLY A C 1
ATOM 1182 O O . GLY A 1 152 ? -16.829 21.925 3.219 1.00 60.03 152 GLY A O 1
ATOM 1183 N N . MET A 1 153 ? -17.499 20.505 1.615 1.00 56.88 153 MET A N 1
ATOM 1184 C CA . MET A 1 153 ? -18.493 21.412 1.020 1.00 56.88 153 MET A CA 1
ATOM 1185 C C . MET A 1 153 ? -19.894 21.331 1.655 1.00 56.88 153 MET A C 1
ATOM 1187 O O . MET A 1 153 ? -20.663 22.275 1.506 1.00 56.88 153 MET A O 1
ATOM 1191 N N . GLU A 1 154 ? -20.230 20.260 2.385 1.00 47.06 154 GLU A N 1
ATOM 1192 C CA . GLU A 1 154 ? -21.558 20.067 3.013 1.00 47.06 154 GLU A CA 1
ATOM 1193 C C . GLU A 1 154 ? -21.578 20.247 4.542 1.00 47.06 154 GLU A C 1
ATOM 1195 O O . GLU A 1 154 ? -22.570 19.925 5.191 1.00 47.06 154 GLU A O 1
ATOM 1200 N N . MET A 1 155 ? -20.512 20.780 5.144 1.00 51.22 155 MET A N 1
ATOM 1201 C CA . MET A 1 155 ? -20.487 21.109 6.575 1.00 51.22 155 MET A CA 1
ATOM 1202 C C . MET A 1 155 ? -20.807 22.602 6.755 1.00 51.22 155 MET A C 1
ATOM 1204 O O . MET A 1 155 ? -19.893 23.425 6.669 1.00 51.22 155 MET A O 1
ATOM 1208 N N . PRO A 1 156 ? -22.079 23.002 6.964 1.00 44.72 156 PRO A N 1
ATOM 1209 C CA . PRO A 1 156 ? -22.389 24.378 7.309 1.00 44.72 156 PRO A CA 1
ATOM 1210 C C . PRO A 1 156 ? -21.813 24.705 8.693 1.00 44.72 156 PRO A C 1
ATOM 1212 O O . PRO A 1 156 ? -22.194 24.112 9.698 1.00 44.72 156 PRO A O 1
ATOM 1215 N N . ASP A 1 157 ? -20.928 25.698 8.681 1.00 41.69 157 ASP A N 1
ATOM 1216 C CA . ASP A 1 157 ? -20.477 26.533 9.796 1.00 41.69 157 ASP A CA 1
ATOM 1217 C C . ASP A 1 157 ? -19.448 25.943 10.792 1.00 41.69 157 ASP A C 1
ATOM 1219 O O . ASP A 1 157 ? -19.753 25.274 11.774 1.00 41.69 157 ASP A O 1
ATOM 1223 N N . SER A 1 158 ? -18.184 26.296 10.528 1.00 52.16 158 SER A N 1
ATOM 1224 C CA . SER A 1 158 ? -17.232 26.838 11.513 1.00 52.16 158 SER A CA 1
ATOM 1225 C C . SER A 1 158 ? -16.863 26.011 12.758 1.00 52.16 158 SER A C 1
ATOM 1227 O O . SER A 1 158 ? -17.022 26.466 13.887 1.00 52.16 158 SER A O 1
ATOM 1229 N N . THR A 1 159 ? -16.216 24.851 12.576 1.00 46.22 159 THR A N 1
ATOM 1230 C CA . THR A 1 159 ? -15.312 24.298 13.620 1.00 46.22 159 THR A CA 1
ATOM 1231 C C . THR A 1 159 ? -14.041 23.599 13.111 1.00 46.22 159 THR A C 1
ATOM 1233 O O . THR A 1 159 ? -13.301 23.067 13.935 1.00 46.22 159 THR A O 1
ATOM 1236 N N . TYR A 1 160 ? -13.740 23.553 11.802 1.00 44.84 160 TYR A N 1
ATOM 1237 C CA . TYR A 1 160 ? -12.620 22.720 11.306 1.00 44.84 160 TYR A CA 1
ATOM 1238 C C . TYR A 1 160 ? -11.564 23.413 10.426 1.00 44.84 160 TYR A C 1
ATOM 1240 O O . TYR A 1 160 ? -10.611 22.768 9.995 1.00 44.84 160 TYR A O 1
ATOM 1248 N N . THR A 1 161 ? -11.630 24.730 10.215 1.00 43.38 161 THR A N 1
ATOM 1249 C CA . THR A 1 161 ? -10.509 25.450 9.585 1.00 43.38 161 THR A CA 1
ATOM 1250 C C . THR A 1 161 ? -9.525 25.917 10.653 1.00 43.38 161 THR A C 1
ATOM 1252 O O . THR A 1 161 ? -9.572 27.066 11.070 1.00 43.38 161 THR A O 1
ATOM 1255 N N . SER A 1 162 ? -8.675 25.006 11.132 1.00 40.84 162 SER A N 1
ATOM 1256 C CA . SER A 1 162 ? -7.261 25.253 11.476 1.00 40.84 162 SER A CA 1
ATOM 1257 C C . SER A 1 162 ? -6.747 24.126 12.374 1.00 40.84 162 SER A C 1
ATOM 1259 O O . SER A 1 162 ? -6.720 24.228 13.599 1.00 40.84 162 SER A O 1
ATOM 1261 N N . TRP A 1 163 ? -6.266 23.047 11.756 1.00 40.31 163 TRP A N 1
ATOM 1262 C CA . TRP A 1 163 ? -5.259 22.193 12.389 1.00 40.31 163 TRP A CA 1
ATOM 1263 C C . TRP A 1 163 ? -3.859 22.729 12.050 1.00 40.31 163 TRP A C 1
ATOM 1265 O O . TRP A 1 163 ? -2.969 22.005 11.620 1.00 40.31 163 TRP A O 1
ATOM 1275 N N . SER A 1 164 ? -3.676 24.041 12.210 1.00 42.94 164 SER A N 1
ATOM 1276 C CA . SER A 1 164 ? -2.374 24.701 12.208 1.00 42.94 164 SER A CA 1
ATOM 1277 C C . SER A 1 164 ? -2.290 25.585 13.446 1.00 42.94 164 SER A C 1
ATOM 1279 O O . SER A 1 164 ? -2.921 26.634 13.508 1.00 42.94 164 SER A O 1
ATOM 1281 N N . GLY A 1 165 ? -1.520 25.134 14.437 1.00 33.12 165 GLY A N 1
ATOM 1282 C CA . GLY A 1 165 ? -1.149 25.927 15.608 1.00 33.12 165 GLY A CA 1
ATOM 1283 C C . GLY A 1 165 ? -2.267 26.087 16.634 1.00 33.12 165 GLY A C 1
ATOM 1284 O O . GLY A 1 165 ? -3.077 27.003 16.562 1.00 33.12 165 GLY A O 1
ATOM 1285 N N . ALA A 1 166 ? -2.266 25.226 17.648 1.00 37.38 166 ALA A N 1
ATOM 1286 C CA . ALA A 1 166 ? -2.992 25.489 18.880 1.00 37.38 166 ALA A CA 1
ATOM 1287 C C . ALA A 1 166 ? -2.430 26.762 19.542 1.00 37.38 166 ALA A C 1
ATOM 1289 O O . ALA A 1 166 ? -1.407 26.709 20.221 1.00 37.38 166 ALA A O 1
ATOM 1290 N N . GLN A 1 167 ? -3.108 27.895 19.359 1.00 33.34 167 GLN A N 1
ATOM 1291 C CA . GLN A 1 167 ? -3.051 29.019 20.284 1.00 33.34 167 GLN A CA 1
ATOM 1292 C C . GLN A 1 167 ? -4.440 29.166 20.897 1.00 33.34 167 GLN A C 1
ATOM 1294 O O . GLN A 1 167 ? -5.385 29.646 20.279 1.00 33.34 167 GLN A O 1
ATOM 1299 N N . TRP A 1 168 ? -4.552 28.646 22.114 1.00 41.47 168 TRP A N 1
ATOM 1300 C CA . TRP A 1 168 ? -5.665 28.874 23.019 1.00 41.47 168 TRP A CA 1
ATOM 1301 C C . TRP A 1 168 ? -5.724 30.377 23.326 1.00 41.47 168 TRP A C 1
ATOM 1303 O O . TRP A 1 168 ? -4.789 30.923 23.909 1.00 41.47 168 TRP A O 1
ATOM 1313 N N . ASP A 1 169 ? -6.798 31.042 22.911 1.00 35.84 169 ASP A N 1
ATOM 1314 C CA . ASP A 1 169 ? -7.200 32.325 23.476 1.00 35.84 169 ASP A CA 1
ATOM 1315 C C . ASP A 1 169 ? -8.733 32.411 23.528 1.00 35.84 169 ASP A C 1
ATOM 1317 O O . ASP A 1 169 ? -9.425 32.412 22.515 1.00 35.84 169 ASP A O 1
ATOM 1321 N N . SER A 1 170 ? -9.225 32.368 24.764 1.00 42.53 170 SER A N 1
ATOM 1322 C CA . SER A 1 170 ? -10.371 33.097 25.311 1.00 42.53 170 SER A CA 1
ATOM 1323 C C . SER A 1 170 ? -11.649 33.272 24.471 1.00 42.53 170 SER A C 1
ATOM 1325 O O . SER A 1 170 ? -11.756 34.184 23.660 1.00 42.53 170 SER A O 1
ATOM 1327 N N . GLY A 1 171 ? -12.718 32.570 24.875 1.00 36.75 171 GLY A N 1
ATOM 1328 C CA . GLY A 1 171 ? -14.044 33.204 24.958 1.00 36.75 171 GLY A CA 1
ATOM 1329 C C . GLY A 1 171 ? -15.208 32.519 24.235 1.00 36.75 171 GLY A C 1
ATOM 1330 O O . GLY A 1 171 ? -15.412 32.725 23.051 1.00 36.75 171 GLY A O 1
ATOM 1331 N N . VAL A 1 172 ? -16.026 31.819 25.034 1.00 36.47 172 VAL A N 1
ATOM 1332 C CA . VAL A 1 172 ? -17.488 31.586 24.918 1.00 36.47 172 VAL A CA 1
ATOM 1333 C C . VAL A 1 172 ? -18.043 30.922 23.629 1.00 36.47 172 VAL A C 1
ATOM 1335 O O . VAL A 1 172 ? -18.014 31.520 22.559 1.00 36.47 172 VAL A O 1
ATOM 1338 N N . PRO A 1 173 ? -18.693 29.739 23.722 1.00 37.19 173 PRO A N 1
ATOM 1339 C CA . PRO A 1 173 ? -19.377 29.116 22.585 1.00 37.19 173 PRO A CA 1
ATOM 1340 C C . PRO A 1 173 ? -20.810 29.666 22.396 1.00 37.19 173 PRO A C 1
ATOM 1342 O O . PRO A 1 173 ? -21.545 29.763 23.385 1.00 37.19 173 PRO A O 1
ATOM 1345 N N . PRO A 1 174 ? -21.272 29.967 21.164 1.00 36.69 174 PRO A N 1
ATOM 1346 C CA . PRO A 1 174 ? -22.680 30.237 20.908 1.00 36.69 174 PRO A CA 1
ATOM 1347 C C . PRO A 1 174 ? -23.494 28.943 20.717 1.00 36.69 174 PRO A C 1
ATOM 1349 O O . PRO A 1 174 ? -22.981 27.851 20.482 1.00 36.69 174 PRO A O 1
ATOM 1352 N N . SER A 1 175 ? -24.800 29.094 20.919 1.00 41.09 175 SER A N 1
ATOM 1353 C CA . SER A 1 175 ? -25.744 28.081 21.393 1.00 41.09 175 SER A CA 1
ATOM 1354 C C . SER A 1 175 ? -26.248 27.056 20.364 1.00 41.09 175 SER A C 1
ATOM 1356 O O . SER A 1 175 ? -26.445 27.336 19.190 1.00 41.09 175 SER A O 1
ATOM 1358 N N . LYS A 1 176 ? -26.561 25.866 20.897 1.00 49.03 176 LYS A N 1
ATOM 1359 C CA . LYS A 1 176 ? -27.163 24.665 20.277 1.00 49.03 176 LYS A CA 1
ATOM 1360 C C . LYS A 1 176 ? -28.525 24.888 19.585 1.00 49.03 176 LYS A C 1
ATOM 1362 O O . LYS A 1 176 ? -29.354 25.597 20.155 1.00 49.03 176 LYS A O 1
ATOM 1367 N N . LYS A 1 177 ? -28.841 24.057 18.563 1.00 42.91 177 LYS A N 1
ATOM 1368 C CA . LYS A 1 177 ? -29.870 22.955 18.543 1.00 42.91 177 LYS A CA 1
ATOM 1369 C C . LYS A 1 177 ? -30.355 22.613 17.105 1.00 42.91 177 LYS A C 1
ATOM 1371 O O . LYS A 1 177 ? -30.266 23.485 16.254 1.00 42.91 177 LYS A O 1
ATOM 1376 N N . PRO A 1 178 ? -31.060 21.480 16.849 1.00 37.41 178 PRO A N 1
ATOM 1377 C CA . PRO A 1 178 ? -31.053 20.157 17.504 1.00 37.41 178 PRO A CA 1
ATOM 1378 C C . PRO A 1 178 ? -31.061 18.966 16.498 1.00 37.41 178 PRO A C 1
ATOM 1380 O O . PRO A 1 178 ? -31.457 19.108 15.346 1.00 37.41 178 PRO A O 1
ATOM 1383 N N . ARG A 1 179 ? -30.750 17.743 16.959 1.00 31.64 179 ARG A N 1
ATOM 1384 C CA . ARG A 1 179 ? -31.198 16.497 16.299 1.00 31.64 179 ARG A CA 1
ATOM 1385 C C . ARG A 1 179 ? -32.068 15.690 17.265 1.00 31.64 179 ARG A C 1
ATOM 1387 O O . ARG A 1 179 ? -31.768 15.627 18.455 1.00 31.64 179 ARG A O 1
ATOM 1394 N N . MET A 1 180 ? -33.167 15.166 16.727 1.00 33.22 180 MET A N 1
ATOM 1395 C CA . MET A 1 180 ? -34.258 14.469 17.412 1.00 33.22 180 MET A CA 1
ATOM 1396 C C . MET A 1 180 ? -33.969 12.970 17.613 1.00 33.22 180 MET A C 1
ATOM 1398 O O . MET A 1 180 ? -33.380 12.353 16.727 1.00 33.22 180 MET A O 1
ATOM 1402 N N . ASP A 1 181 ? -34.484 12.465 18.746 1.00 33.25 181 ASP A N 1
ATOM 1403 C CA . ASP A 1 181 ? -34.913 11.090 19.089 1.00 33.25 181 ASP A CA 1
ATOM 1404 C C . ASP A 1 181 ? -33.855 9.956 19.146 1.00 33.25 181 ASP A C 1
ATOM 1406 O O . ASP A 1 181 ? -33.126 9.738 18.187 1.00 33.25 181 ASP A O 1
ATOM 1410 N N . ALA A 1 182 ? -33.709 9.134 20.199 1.00 32.50 182 ALA A N 1
ATOM 1411 C CA . ALA A 1 182 ? -34.398 9.020 21.490 1.00 32.50 182 ALA A CA 1
ATOM 1412 C C . ALA A 1 182 ? -33.564 8.201 22.510 1.00 32.50 182 ALA A C 1
ATOM 1414 O O . ALA A 1 182 ? -32.990 7.173 22.164 1.00 32.50 182 ALA A O 1
ATOM 1415 N N . GLY A 1 183 ? -33.593 8.661 23.775 1.00 28.30 183 GLY A N 1
ATOM 1416 C CA . GLY A 1 183 ? -33.323 7.920 25.025 1.00 28.30 183 GLY A CA 1
ATOM 1417 C C . GLY A 1 183 ? -31.853 7.741 25.447 1.00 28.30 183 GL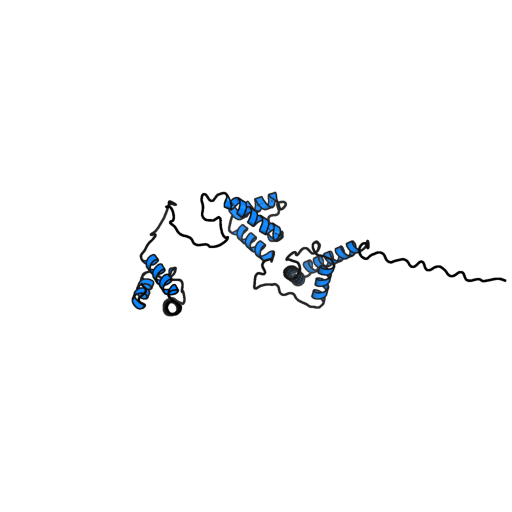Y A C 1
ATOM 1418 O O . GLY A 1 183 ? -31.184 6.855 24.949 1.00 28.30 183 GLY A O 1
ATOM 1419 N N . GLY A 1 184 ? -31.267 8.470 26.401 1.00 28.25 184 GLY A N 1
ATOM 1420 C CA . GLY A 1 184 ? -31.797 9.444 27.350 1.00 28.25 184 GLY A CA 1
ATOM 1421 C C . GLY A 1 184 ? -30.666 10.104 28.166 1.00 28.25 184 GLY A C 1
ATOM 1422 O O . GLY A 1 184 ? -29.552 9.598 28.232 1.00 28.25 184 GLY A O 1
ATOM 1423 N N . ALA A 1 185 ? -30.989 11.256 28.761 1.00 32.91 185 ALA A N 1
ATOM 1424 C CA . ALA A 1 185 ? -30.233 11.994 29.782 1.00 32.91 185 ALA A CA 1
ATOM 1425 C C . ALA A 1 185 ? -28.766 12.369 29.468 1.00 32.91 185 ALA A C 1
ATOM 1427 O O . ALA A 1 185 ? -27.813 11.789 29.985 1.00 32.91 185 ALA A O 1
ATOM 1428 N N . ALA A 1 186 ? -28.590 13.482 28.749 1.00 42.22 186 ALA A N 1
ATOM 1429 C CA . ALA A 1 186 ? -27.440 14.345 28.995 1.00 42.22 186 ALA A CA 1
ATOM 1430 C C . ALA A 1 186 ? -27.465 14.780 30.476 1.00 42.22 186 ALA A C 1
ATOM 1432 O O . ALA A 1 186 ? -28.363 15.521 30.876 1.00 42.22 186 ALA A O 1
ATOM 1433 N N . GLY A 1 187 ? -26.506 14.295 31.273 1.00 49.28 187 GLY A N 1
ATOM 1434 C CA . GLY A 1 187 ? -26.312 14.695 32.673 1.00 49.28 187 GLY A CA 1
ATOM 1435 C C . GLY A 1 187 ? -26.875 13.746 33.737 1.00 49.28 187 GLY A C 1
ATOM 1436 O O . GLY A 1 187 ? -27.297 14.215 34.790 1.00 49.28 187 GLY A O 1
ATOM 1437 N N . GLY A 1 188 ? -26.911 12.433 33.492 1.00 69.06 188 GLY A N 1
ATOM 1438 C CA . GLY A 1 188 ? -27.242 11.462 34.543 1.00 69.06 188 GLY A CA 1
ATOM 1439 C C . GLY A 1 188 ? -26.174 11.405 35.655 1.00 69.06 188 GLY A C 1
ATOM 1440 O O . GLY A 1 188 ? -25.010 11.711 35.384 1.00 69.06 188 GLY A O 1
ATOM 1441 N N . PRO A 1 189 ? -26.521 10.966 36.883 1.00 79.56 189 PRO A N 1
ATOM 1442 C CA . PRO A 1 189 ? -25.571 10.836 37.997 1.00 79.56 189 PRO A CA 1
ATOM 1443 C C . PRO A 1 189 ? -24.307 10.042 37.629 1.00 79.56 189 PRO A C 1
ATOM 1445 O O . PRO A 1 189 ? -23.200 10.434 37.990 1.00 79.56 189 PRO A O 1
ATOM 1448 N N . LYS A 1 190 ? -24.450 8.999 36.799 1.00 84.00 190 LYS A N 1
ATOM 1449 C CA . LYS A 1 190 ? -23.330 8.223 36.243 1.00 84.00 190 LYS A CA 1
ATOM 1450 C C . LYS A 1 190 ? -22.321 9.063 35.450 1.00 84.00 190 LYS A C 1
ATOM 1452 O O . LYS A 1 190 ? -21.123 8.865 35.609 1.00 84.00 190 LYS A O 1
ATOM 1457 N N . GLU A 1 191 ? -22.766 10.009 34.624 1.00 83.94 191 GLU A N 1
ATOM 1458 C CA . GLU A 1 191 ? -21.858 10.842 33.817 1.00 83.94 191 GLU A CA 1
ATOM 1459 C C . GLU A 1 191 ? -21.050 11.807 34.698 1.00 83.94 191 GLU A C 1
ATOM 1461 O O . GLU A 1 191 ? -19.866 12.038 34.449 1.00 83.94 191 GLU A O 1
ATOM 1466 N N . LEU A 1 192 ? -21.659 12.313 35.779 1.00 84.69 192 LEU A N 1
ATOM 1467 C CA . LEU A 1 192 ? -20.954 13.114 36.782 1.00 84.69 192 LEU A CA 1
ATOM 1468 C C . LEU A 1 192 ? -19.859 12.290 37.463 1.00 84.69 192 LEU A C 1
ATOM 1470 O O . LEU A 1 192 ? -18.729 12.756 37.578 1.00 84.69 192 LEU A O 1
ATOM 1474 N N . LEU A 1 193 ? -20.162 11.047 37.840 1.00 88.25 193 LEU A N 1
ATOM 1475 C CA . LEU A 1 193 ? -19.195 10.140 38.460 1.00 88.25 193 LEU A CA 1
ATOM 1476 C C . LEU A 1 193 ? -18.058 9.760 37.503 1.00 88.25 193 LEU A C 1
ATOM 1478 O O . LEU A 1 193 ? -16.895 9.778 37.899 1.00 88.25 193 LEU A O 1
ATOM 1482 N N . ILE A 1 194 ? -18.354 9.510 36.223 1.00 89.00 194 ILE A N 1
ATOM 1483 C CA . ILE A 1 194 ? -17.325 9.309 35.189 1.00 89.00 194 ILE A CA 1
ATOM 1484 C C . ILE A 1 194 ? -16.411 10.538 35.113 1.00 89.00 194 ILE A C 1
ATOM 1486 O O . ILE A 1 194 ? -15.187 10.402 35.052 1.00 89.00 194 ILE A O 1
ATOM 1490 N N . GLY A 1 195 ? -16.991 11.740 35.133 1.00 86.00 195 GLY A N 1
ATOM 1491 C CA . GLY A 1 195 ? -16.250 12.999 35.161 1.00 86.00 195 GLY A CA 1
ATOM 1492 C C . GLY A 1 195 ? -15.327 13.119 36.376 1.00 86.00 195 GLY A C 1
ATOM 1493 O O . GLY A 1 195 ? -14.153 13.458 36.208 1.00 86.00 195 GLY A O 1
ATOM 1494 N N . ARG A 1 196 ? -15.833 12.779 37.567 1.00 86.88 196 ARG A N 1
ATOM 1495 C CA . ARG A 1 196 ? -15.092 12.775 38.838 1.00 86.88 196 ARG A CA 1
ATOM 1496 C C . ARG A 1 196 ? -13.923 11.798 38.834 1.00 86.88 196 ARG A C 1
ATOM 1498 O O . ARG A 1 196 ? -12.788 12.208 39.062 1.00 86.88 196 ARG A O 1
ATOM 1505 N N . VAL A 1 197 ? -14.157 10.539 38.464 1.00 89.19 197 VAL A N 1
ATOM 1506 C CA . VAL A 1 197 ? -13.094 9.523 38.373 1.00 89.19 197 VAL A CA 1
ATOM 1507 C C . VAL A 1 197 ? -12.048 9.921 37.332 1.00 89.19 197 VAL A C 1
ATOM 1509 O O . VAL A 1 197 ? -10.851 9.827 37.587 1.00 89.19 197 VAL A O 1
ATOM 1512 N N . LYS A 1 198 ? -12.459 10.466 36.181 1.00 90.62 198 LYS A N 1
ATOM 1513 C CA . LYS A 1 198 ? -11.514 10.988 35.183 1.00 90.62 198 LYS A CA 1
ATOM 1514 C C . LYS A 1 198 ? -10.715 12.191 35.700 1.00 90.62 198 LYS A C 1
ATOM 1516 O O . LYS A 1 198 ? -9.553 12.346 35.330 1.00 90.62 198 LYS A O 1
ATOM 1521 N N . ALA A 1 199 ? -11.311 13.066 36.511 1.00 85.94 199 ALA A N 1
ATOM 1522 C CA . ALA A 1 199 ? -10.601 14.174 37.151 1.00 85.94 199 ALA A CA 1
ATOM 1523 C C . ALA A 1 199 ? -9.600 13.669 38.201 1.00 85.94 199 ALA A C 1
ATOM 1525 O O . ALA A 1 199 ? -8.465 14.139 38.224 1.00 85.94 199 ALA A O 1
ATOM 1526 N N . PHE A 1 200 ? -9.978 12.654 38.978 1.00 88.31 200 PHE A N 1
ATOM 1527 C CA . PHE A 1 200 ? -9.109 11.964 39.929 1.00 88.31 200 PHE A CA 1
ATOM 1528 C C . PHE A 1 200 ? -7.917 11.2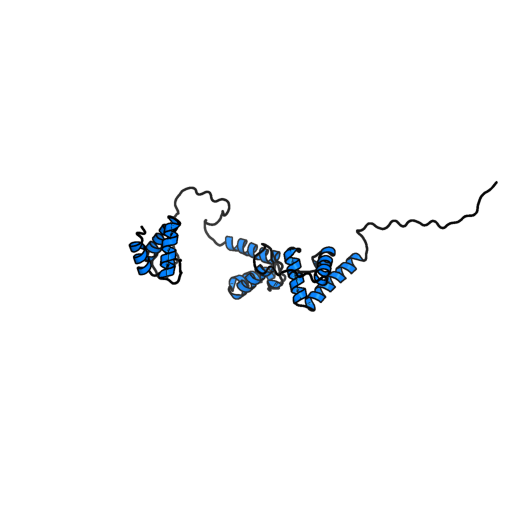98 39.247 1.00 88.31 200 PHE A C 1
ATOM 1530 O O . PHE A 1 200 ? -6.782 11.538 39.630 1.00 88.31 200 PHE A O 1
ATOM 1537 N N . GLN A 1 201 ? -8.137 10.561 38.158 1.00 90.06 201 GLN A N 1
ATOM 1538 C CA . GLN A 1 201 ? -7.049 9.976 37.366 1.00 90.06 201 GLN A CA 1
ATOM 1539 C C . GLN A 1 201 ? -6.050 11.025 36.852 1.00 90.06 201 GLN A C 1
ATOM 1541 O O . GLN A 1 201 ? -4.877 10.717 36.659 1.00 90.06 201 GLN A O 1
ATOM 1546 N N . ARG A 1 202 ? -6.506 12.259 36.599 1.00 86.69 202 ARG A N 1
ATOM 1547 C CA . ARG A 1 202 ? -5.660 13.368 36.131 1.00 86.69 202 ARG A CA 1
ATOM 1548 C C . ARG A 1 202 ? -4.998 14.160 37.260 1.00 86.69 202 ARG A C 1
ATOM 1550 O O . ARG A 1 202 ? -4.139 14.982 36.959 1.00 86.69 202 ARG A O 1
ATOM 1557 N N . SER A 1 203 ? -5.379 13.951 38.522 1.00 85.19 203 SER A N 1
ATOM 1558 C CA . SER A 1 203 ? -4.833 14.712 39.655 1.00 85.19 203 SER A CA 1
ATOM 1559 C C . SER A 1 203 ? -3.410 14.280 40.025 1.00 85.19 203 SER A C 1
ATOM 1561 O O . SER A 1 203 ? -2.654 15.069 40.590 1.00 85.19 203 SER A O 1
ATOM 1563 N N . GLY A 1 204 ? -3.015 13.058 39.659 1.00 84.81 204 GLY A N 1
ATOM 1564 C CA . GLY A 1 204 ? -1.648 12.573 39.806 1.00 84.81 204 GLY A CA 1
ATOM 1565 C C . GLY A 1 204 ? -1.513 11.071 39.573 1.00 84.81 204 GLY A C 1
ATOM 1566 O O . GLY A 1 204 ? -2.496 10.330 39.563 1.00 84.81 204 GLY A O 1
ATOM 1567 N N . GLU A 1 205 ? -0.271 10.606 39.430 1.00 82.88 205 GLU A N 1
ATOM 1568 C CA . GLU A 1 205 ? 0.021 9.192 39.148 1.00 82.88 205 GLU A CA 1
ATOM 1569 C C . GLU A 1 205 ? -0.439 8.265 40.288 1.00 82.88 205 GLU A C 1
ATOM 1571 O O . GLU A 1 205 ? -0.929 7.172 40.032 1.00 82.88 205 GLU A O 1
ATOM 1576 N N . SER A 1 206 ? -0.383 8.732 41.543 1.00 87.88 206 SER A N 1
ATOM 1577 C CA . SER A 1 206 ? -0.898 7.985 42.703 1.00 87.88 206 SER A CA 1
ATOM 1578 C C . SER A 1 206 ? -2.416 7.758 42.632 1.00 87.88 206 SER A C 1
ATOM 1580 O O . SER A 1 206 ? -2.890 6.659 42.904 1.00 87.88 206 SER A O 1
ATOM 1582 N N . ALA A 1 207 ? -3.190 8.765 42.215 1.00 86.38 207 ALA A N 1
ATOM 1583 C CA . ALA A 1 207 ? -4.645 8.656 42.076 1.00 86.38 207 ALA A CA 1
ATOM 1584 C C . ALA A 1 207 ? -5.038 7.742 40.902 1.00 86.38 207 ALA A C 1
ATOM 1586 O O . ALA A 1 207 ? -5.963 6.933 40.986 1.00 86.38 207 ALA A O 1
ATOM 1587 N N . LYS A 1 208 ? -4.275 7.813 39.810 1.00 88.88 208 LYS A N 1
ATOM 1588 C CA . LYS A 1 208 ? -4.418 6.906 38.672 1.00 88.88 208 LYS A CA 1
ATOM 1589 C C . LYS A 1 208 ? -4.112 5.453 39.047 1.00 88.88 208 LYS A C 1
ATOM 1591 O O . LYS A 1 208 ? -4.880 4.576 38.658 1.00 88.88 208 LYS A O 1
ATOM 1596 N N . GLN A 1 209 ? -3.055 5.208 39.825 1.00 88.25 209 GLN A N 1
ATOM 1597 C CA . GLN A 1 209 ? -2.713 3.865 40.298 1.00 88.25 209 GLN A CA 1
ATOM 1598 C C . GLN A 1 209 ? -3.791 3.301 41.233 1.00 88.25 209 GLN A C 1
ATOM 1600 O O . GLN A 1 209 ? -4.193 2.160 41.058 1.00 88.25 209 GLN A O 1
ATOM 1605 N N . GLN A 1 210 ? -4.352 4.117 42.132 1.00 87.00 210 GLN A N 1
ATOM 1606 C CA . GLN A 1 210 ? -5.468 3.707 42.999 1.00 87.00 210 GLN A CA 1
ATOM 1607 C C . GLN A 1 210 ? -6.703 3.258 42.203 1.00 87.00 210 GLN A C 1
ATOM 1609 O O . GLN A 1 210 ? -7.325 2.252 42.538 1.00 87.00 210 GLN A O 1
ATOM 1614 N N . TRP A 1 211 ? -7.043 3.961 41.115 1.00 89.62 211 TRP A N 1
ATOM 1615 C CA . TRP A 1 211 ? -8.114 3.519 40.217 1.00 89.62 211 TRP A CA 1
ATOM 1616 C C . TRP A 1 211 ? -7.761 2.214 39.489 1.00 89.62 211 TRP A C 1
ATOM 1618 O O . TRP A 1 211 ? -8.621 1.350 39.327 1.00 89.62 211 TRP A O 1
ATOM 1628 N N . TRP A 1 212 ? -6.510 2.053 39.048 1.00 88.81 212 TRP A N 1
ATOM 1629 C CA . TRP A 1 212 ? -6.057 0.835 38.369 1.00 88.81 212 TRP A CA 1
ATOM 1630 C C . TRP A 1 212 ? -6.110 -0.385 39.282 1.00 88.81 212 TRP A C 1
ATOM 1632 O O . TRP A 1 212 ? -6.688 -1.391 38.884 1.00 88.81 212 TRP A O 1
ATOM 1642 N N . ASP A 1 213 ? -5.600 -0.269 40.507 1.00 87.12 213 ASP A N 1
ATOM 1643 C CA . ASP A 1 213 ? -5.614 -1.352 41.491 1.00 87.12 213 ASP A CA 1
ATOM 1644 C C . ASP A 1 213 ? -7.055 -1.751 41.846 1.00 87.12 213 ASP A C 1
ATOM 1646 O O . ASP A 1 213 ? -7.380 -2.936 41.921 1.00 87.12 213 ASP A O 1
ATOM 1650 N N . HIS A 1 214 ? -7.954 -0.767 41.975 1.00 86.94 214 HIS A N 1
ATOM 1651 C CA . HIS A 1 214 ? -9.375 -1.024 42.208 1.00 86.94 214 HIS A CA 1
ATOM 1652 C C . HIS A 1 214 ? -10.034 -1.781 41.041 1.00 86.94 214 HIS A C 1
ATOM 1654 O O . HIS A 1 214 ? -10.725 -2.777 41.263 1.00 86.94 214 HIS A O 1
ATOM 1660 N N . CYS A 1 215 ? -9.787 -1.361 39.796 1.00 87.75 215 CYS A N 1
ATOM 1661 C CA . CYS A 1 215 ? -10.318 -2.032 38.603 1.00 87.75 215 CYS A CA 1
ATOM 1662 C C . CYS A 1 215 ? -9.760 -3.448 38.427 1.00 87.75 215 CYS A C 1
ATOM 1664 O O . CYS A 1 215 ? -10.474 -4.353 37.991 1.00 87.75 215 CYS A O 1
ATOM 1666 N N . ASP A 1 216 ? -8.484 -3.645 38.753 1.00 86.12 216 ASP A N 1
ATOM 1667 C CA . ASP A 1 216 ? -7.824 -4.945 38.670 1.00 86.12 216 ASP A CA 1
ATOM 1668 C C . ASP A 1 216 ? -8.374 -5.913 39.742 1.00 86.12 216 ASP A C 1
ATOM 1670 O O . ASP A 1 216 ? -8.473 -7.113 39.486 1.00 86.12 216 ASP A O 1
ATOM 1674 N N . GLN A 1 217 ? -8.807 -5.403 40.904 1.00 79.38 217 GLN A N 1
ATOM 1675 C CA . GLN A 1 217 ? -9.377 -6.201 41.996 1.00 79.38 217 GLN A CA 1
ATOM 1676 C C . GLN A 1 217 ? -10.875 -6.514 41.827 1.00 79.38 217 GLN A C 1
ATOM 1678 O O . GLN A 1 217 ? -11.309 -7.607 42.192 1.00 79.38 217 GLN A O 1
ATOM 1683 N N . VAL A 1 218 ? -11.670 -5.571 41.307 1.00 70.62 218 VAL A N 1
ATOM 1684 C CA . VAL A 1 218 ? -13.146 -5.663 41.307 1.00 70.62 218 VAL A CA 1
ATOM 1685 C C . VAL A 1 218 ? -13.728 -5.887 39.904 1.00 70.62 218 VAL A C 1
ATOM 1687 O O . VAL A 1 218 ? -14.764 -6.534 39.769 1.00 70.62 218 VAL A O 1
ATOM 1690 N N . HIS A 1 219 ? -13.049 -5.432 38.842 1.00 66.25 219 HIS A N 1
ATOM 1691 C CA . HIS A 1 219 ? -13.634 -5.307 37.494 1.00 66.25 219 HIS A CA 1
ATOM 1692 C C . HIS A 1 219 ? -12.845 -5.999 36.380 1.00 66.25 219 HIS A C 1
ATOM 1694 O O . HIS A 1 219 ? -12.965 -5.641 35.207 1.00 66.25 219 HIS A O 1
ATOM 1700 N N . GLY A 1 220 ? -12.024 -6.994 36.723 1.00 73.12 220 GLY A N 1
ATOM 1701 C CA . GLY A 1 220 ? -11.282 -7.785 35.736 1.00 73.12 220 GLY A CA 1
ATOM 1702 C C . GLY A 1 220 ? -10.306 -6.956 34.892 1.00 73.12 220 GLY A C 1
ATOM 1703 O O . GLY A 1 220 ? -10.041 -7.305 33.742 1.00 73.12 220 GLY A O 1
ATOM 1704 N N . GLY A 1 221 ? -9.809 -5.841 35.438 1.00 77.06 221 GLY A N 1
ATOM 1705 C CA . GLY A 1 221 ? -8.839 -4.963 34.783 1.00 77.06 221 GLY A CA 1
ATOM 1706 C C . GLY A 1 221 ? -9.421 -4.022 33.725 1.00 77.06 221 GLY A C 1
ATOM 1707 O O . GLY A 1 221 ? -8.669 -3.400 32.970 1.00 77.06 221 GLY A O 1
ATOM 1708 N N . VAL A 1 222 ? -10.749 -3.876 33.647 1.00 83.44 222 VAL A N 1
ATOM 1709 C CA . VAL A 1 222 ? -11.371 -2.836 32.815 1.00 83.44 222 VAL A CA 1
ATOM 1710 C C . VAL A 1 222 ? -11.158 -1.489 33.499 1.00 83.44 222 VAL A C 1
ATOM 1712 O O . VAL A 1 222 ? -11.730 -1.235 34.543 1.00 83.44 222 VAL A O 1
ATOM 1715 N N . ARG A 1 223 ? -10.308 -0.633 32.920 1.00 86.62 223 ARG A N 1
ATOM 1716 C CA . ARG A 1 223 ? -9.877 0.643 33.531 1.00 86.62 223 ARG A CA 1
ATOM 1717 C C . ARG A 1 223 ? -10.580 1.883 32.970 1.00 86.62 223 ARG A C 1
ATOM 1719 O O . ARG A 1 223 ? -10.194 3.000 33.318 1.00 86.62 223 ARG A O 1
ATOM 1726 N N . ASP A 1 224 ? -11.563 1.713 32.085 1.00 85.88 224 ASP A N 1
ATOM 1727 C CA . ASP A 1 224 ? -12.354 2.810 31.505 1.00 85.88 224 ASP A CA 1
ATOM 1728 C C . ASP A 1 224 ? -13.599 3.090 32.368 1.00 85.88 224 ASP A C 1
ATOM 1730 O O . ASP A 1 224 ? -14.545 2.305 32.291 1.00 85.88 224 ASP A O 1
ATOM 1734 N N . PRO A 1 225 ? -13.674 4.223 33.106 1.00 86.31 225 PRO A N 1
ATOM 1735 C CA . PRO A 1 225 ? -14.795 4.542 33.996 1.00 86.31 225 PRO A CA 1
ATOM 1736 C C . PRO A 1 225 ? -16.171 4.524 33.314 1.00 86.31 225 PRO A C 1
ATOM 1738 O O . PRO A 1 225 ? -17.173 4.242 33.964 1.00 86.31 225 PRO A O 1
ATOM 1741 N N . ALA A 1 226 ? -16.251 4.779 32.000 1.00 86.81 226 ALA A N 1
ATOM 1742 C CA . ALA A 1 226 ? -17.524 4.749 31.273 1.00 86.81 226 ALA A CA 1
ATOM 1743 C C . ALA A 1 226 ? -18.128 3.335 31.158 1.00 86.81 226 ALA A C 1
ATOM 1745 O O . ALA A 1 226 ? -19.328 3.189 30.896 1.00 86.81 226 ALA A O 1
ATOM 1746 N N . LYS A 1 227 ? -17.305 2.299 31.360 1.00 84.75 227 LYS A N 1
ATOM 1747 C CA . LYS A 1 227 ? -17.692 0.886 31.296 1.00 84.75 227 LYS A CA 1
ATOM 1748 C C . LYS A 1 227 ? -18.240 0.331 32.612 1.00 84.75 227 LYS A C 1
ATOM 1750 O O . LYS A 1 227 ? -18.848 -0.730 32.565 1.00 84.75 227 LYS A O 1
ATOM 1755 N N . HIS A 1 228 ? -18.079 1.038 33.730 1.00 84.94 228 HIS A N 1
ATOM 1756 C CA . HIS A 1 228 ? -18.542 0.593 35.051 1.00 84.94 228 HIS A CA 1
ATOM 1757 C C . HIS A 1 228 ? -19.988 1.023 35.313 1.00 84.94 228 HIS A C 1
ATOM 1759 O O . HIS A 1 228 ? -20.491 1.976 34.703 1.00 84.94 228 HIS A O 1
ATOM 1765 N N . GLU A 1 229 ? -20.687 0.324 36.203 1.00 87.38 229 GLU A N 1
ATOM 1766 C CA . GLU A 1 229 ? -22.031 0.710 36.632 1.00 87.38 229 GLU A CA 1
ATOM 1767 C C . GLU A 1 229 ? -22.005 1.909 37.594 1.00 87.38 229 GLU A C 1
ATOM 1769 O O . GLU A 1 229 ? -20.988 2.237 38.199 1.00 87.38 229 GLU A O 1
ATOM 1774 N N . GLN A 1 230 ? -23.138 2.609 37.724 1.00 84.62 230 GLN A N 1
ATOM 1775 C CA . GLN A 1 230 ? -23.217 3.823 38.545 1.00 84.62 230 GLN A CA 1
ATOM 1776 C C . GLN A 1 230 ? -22.865 3.556 40.019 1.00 84.62 230 GLN A C 1
ATOM 1778 O O . GLN A 1 230 ? -22.080 4.305 40.593 1.00 84.62 230 GLN A O 1
ATOM 1783 N N . ALA A 1 231 ? -23.409 2.481 40.598 1.00 85.06 231 ALA A N 1
ATOM 1784 C CA . ALA A 1 231 ? -23.190 2.116 41.999 1.00 85.06 231 ALA A CA 1
ATOM 1785 C C . ALA A 1 231 ? -21.709 1.825 42.306 1.00 85.06 231 ALA A C 1
ATOM 1787 O O . ALA A 1 231 ? -21.224 2.105 43.397 1.00 85.06 231 ALA A O 1
ATOM 1788 N N . GLU A 1 232 ? -20.970 1.303 41.326 1.00 86.00 232 GLU A N 1
ATOM 1789 C CA . GLU A 1 232 ? -19.546 0.987 41.460 1.00 86.00 232 GLU A CA 1
ATOM 1790 C C . GLU A 1 232 ? -18.696 2.259 41.476 1.00 86.00 232 GLU A C 1
ATOM 1792 O O . GLU A 1 232 ? -17.780 2.399 42.285 1.00 86.00 232 GLU A O 1
ATOM 1797 N N . LEU A 1 233 ? -19.036 3.223 40.613 1.00 88.88 233 LEU A N 1
ATOM 1798 C CA . LEU A 1 233 ? -18.379 4.526 40.596 1.00 88.88 233 LEU A CA 1
ATOM 1799 C C . LEU A 1 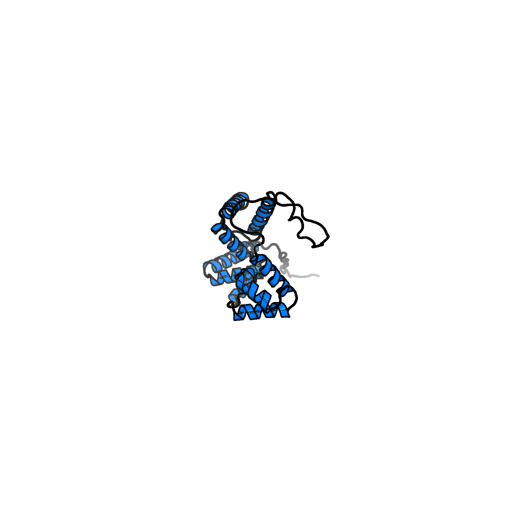233 ? -18.699 5.337 41.861 1.00 88.88 233 LEU A C 1
ATOM 1801 O O . LEU A 1 233 ? -17.819 6.034 42.361 1.00 88.88 233 LEU A O 1
ATOM 1805 N N . GLU A 1 234 ? -19.923 5.236 42.390 1.00 88.06 234 GLU A N 1
ATOM 1806 C CA . GLU A 1 234 ? -20.312 5.805 43.692 1.00 88.06 234 GLU A CA 1
ATOM 1807 C C . GLU A 1 234 ? -19.469 5.221 44.828 1.00 88.06 234 GLU A C 1
ATOM 1809 O O . GLU A 1 234 ? -18.834 5.981 45.558 1.00 88.06 234 GLU A O 1
ATOM 1814 N N . ALA A 1 235 ? -19.386 3.890 44.919 1.00 86.06 235 ALA A N 1
ATOM 1815 C CA . ALA A 1 235 ? -18.597 3.205 45.939 1.00 86.06 235 ALA A CA 1
ATOM 1816 C C . ALA A 1 235 ? -17.107 3.571 45.865 1.00 86.06 235 ALA A C 1
ATOM 1818 O O . ALA A 1 235 ? -16.475 3.799 46.895 1.00 86.06 235 ALA A O 1
ATOM 1819 N N . PHE A 1 236 ? -16.543 3.684 44.656 1.00 88.75 236 PHE A N 1
ATOM 1820 C CA . PHE A 1 236 ? -15.166 4.145 44.479 1.00 88.75 236 PHE A CA 1
ATOM 1821 C C . PHE A 1 236 ? -14.990 5.607 44.915 1.00 88.75 236 PHE A C 1
ATOM 1823 O O . PHE A 1 236 ? -14.032 5.931 45.616 1.00 88.75 236 PHE A O 1
ATOM 1830 N N . CYS A 1 237 ? -15.911 6.498 44.534 1.00 88.00 237 CYS A N 1
ATOM 1831 C CA . CYS A 1 237 ? -15.815 7.907 44.910 1.00 88.00 237 CYS A CA 1
ATOM 1832 C C . CYS A 1 237 ? -15.922 8.110 46.429 1.00 88.00 237 CYS A C 1
ATOM 1834 O O . CYS A 1 237 ? -15.202 8.946 46.973 1.00 88.00 237 CYS A O 1
ATOM 1836 N N . GLU A 1 238 ? -16.759 7.326 47.114 1.00 88.19 238 GLU A N 1
ATOM 1837 C CA . GLU A 1 238 ? -16.876 7.335 48.575 1.00 88.19 238 GLU A CA 1
ATOM 1838 C C . GLU A 1 238 ? -15.632 6.741 49.255 1.00 88.19 238 GLU A C 1
ATOM 1840 O O . GLU A 1 238 ? -15.075 7.356 50.164 1.00 88.19 238 GLU A O 1
ATOM 1845 N N . ALA A 1 239 ? -15.143 5.591 48.781 1.00 85.25 239 ALA A N 1
ATOM 1846 C CA . ALA A 1 239 ? -14.009 4.893 49.386 1.00 85.25 239 ALA A CA 1
ATOM 1847 C C . ALA A 1 239 ? -12.679 5.657 49.261 1.00 85.25 239 ALA A C 1
ATOM 1849 O O . ALA A 1 239 ? -11.861 5.617 50.180 1.00 85.25 239 ALA A O 1
ATOM 1850 N N . PHE A 1 240 ? -12.459 6.354 48.141 1.00 84.69 240 PHE A N 1
ATOM 1851 C CA . PHE A 1 240 ? -11.199 7.050 47.845 1.00 84.69 240 PHE A CA 1
ATOM 1852 C C . PHE A 1 240 ? -11.303 8.580 47.948 1.00 84.69 240 PHE A C 1
ATOM 1854 O O . PHE A 1 240 ? -10.350 9.286 47.617 1.00 84.69 240 PHE A O 1
ATOM 1861 N N . GLY A 1 241 ? -12.442 9.103 48.421 1.00 82.81 241 GLY A N 1
ATOM 1862 C CA . GLY A 1 241 ? -12.649 10.539 48.627 1.00 82.81 241 GLY A CA 1
ATOM 1863 C C . GLY A 1 241 ? -12.533 11.354 47.338 1.00 82.81 241 GLY A C 1
ATOM 1864 O O . GLY A 1 241 ? -11.955 12.442 47.340 1.00 82.81 241 GLY A O 1
ATOM 1865 N N . VAL A 1 242 ? -13.037 10.812 46.227 1.00 82.50 242 VAL A N 1
ATOM 1866 C CA . VAL A 1 242 ? -12.978 11.474 44.922 1.00 82.50 242 VAL A CA 1
ATOM 1867 C C . VAL A 1 242 ? -13.976 12.647 44.894 1.00 82.50 242 VAL A C 1
ATOM 1869 O O . VAL A 1 242 ? -15.174 12.405 45.066 1.00 82.50 242 VAL A O 1
ATOM 1872 N N . PRO A 1 243 ? -13.520 13.898 44.676 1.00 61.34 243 PRO A N 1
ATOM 1873 C CA . PRO A 1 243 ? -14.373 15.094 44.715 1.00 61.34 243 PRO A CA 1
ATOM 1874 C C . PRO A 1 243 ? -15.370 15.188 43.549 1.00 61.34 243 PRO A C 1
ATOM 1876 O O . PRO A 1 243 ? -15.042 14.711 42.441 1.00 61.34 243 PRO A O 1
#

Sequence (243 aa):
WLKGLGSGPSSARRRAPPPSQEPWAPFKMQELINRIKDLQRSSEEAKEQWWAYCDAMGGGVRDPAKHEAEFIQGFISKYNSGLRFQPTGGSPAPGGGNSLAMCFKEGQRKSPQFKNCWALYCAKFGGGRNDPVDKDSNFLVGFLEFLGQYGGMEMPDSTYTSWSGAQWDSGVPPSKKPRMDAGGAAGGPKELLIGRVKAFQRSGESAKQQWWDHCDQVHGGVRDPAKHEQAELEAFCEAFGVP

Organism: NCBI:txid311494

Foldseek 3Di:
DDDDDDDDDPPPPPDDDPPPDDVCLVVLLVVLQVVLVCLVVVDVQSLLQLQLLCVVPVLSDSRSNPDDSVSSVVSVVCVVVVHGRDNPPDDDPPGHQVVLLVVLVVCCVPPPVSVVLQQVLCVVPVVRDRRSVPDGNVSSVVSVVVCVVVVVPPDPDDDPPDPDDDDDDDDDDDDDDDDDDDDDDPDDLLVVLLVLLVVQCVVDPVSVVLLQVLCVVPPVRPSRSNPDDNVSSVVSCVVVVRD

pLDDT: mean 74.14, std 20.63, range [28.25, 96.31]

Radius of gyration: 33.15 Å; chains: 1; bounding box: 104×52×101 Å